Protein AF-V9L5G9-F1 (afdb_monomer_lite)

Radius of gyration: 40.71 Å; chains: 1; bounding box: 90×74×122 Å

Sequence (230 aa):
MVGKVKRARRKLHSAAVKLTEAPAAQGTGDSLSGSSPWSPVPPLRAAEGERPSLEGTRQLSTSIFAGTIIDPKLLVKNLDIDDCKSVVSIKKGEKVQLSKKEKMKQRHERWLQKIDAIKLTEQKKKAQKKRKATPVVGDMQPLADALPELSDLISASKVAETKKSKSKSKKKPEPTVFSKMHPAQKRKLIDEEVSRFRATIVDPTFKANPLAAVSEHLLKRMRQEAEELI

pLDDT: mean 74.26, std 20.71, range [28.72, 98.31]

Secondary structure (DSSP, 8-state):
-------------PPPPP------------------PPPPPPPPPP---------------TTTTTT----GGGGG----TTTT--HHHHHS-------HHHHHHHHHHHHHHHHHHHHHHHHHHHHHHHHHH--SS---HHHHHTSPPHHHHHHHHHHHHHHTTSS----PPP-SSGGGS-HHHHHHHHHHHHHHHHHHHH-HHHHH-HHHHHHHHHHHHHHHHHHHT-

Foldseek 3Di:
DDDDDDDDDDDPDDDDDDDDDDDDDDDDDDDDDDDDDDDDDDDDDDDDDDDDDPDPPPPDPPCPCVPDPDDPVVVPPDDPPVVPADPVNVVVPPPPPDDPVVVVVVVVVVVVVVVVVVVVVVVVVVVVVVQCPDPPDHDCVVVVVPDDDPVVVVVVVVVVVVVVPPDDDPPDPQPPDLVPDDPVVNVVVVVVVVVVVVVLVVDVVCVVPVVVVVVVVVVVVVVVVVVVVD

Structure (mmCIF, N/CA/C/O backbone):
data_AF-V9L5G9-F1
#
_entry.id   AF-V9L5G9-F1
#
loop_
_atom_site.group_PDB
_atom_site.id
_atom_site.type_symbol
_atom_site.label_atom_id
_atom_site.label_alt_id
_atom_site.label_comp_id
_atom_site.label_asym_id
_atom_site.label_entity_id
_atom_site.label_seq_id
_atom_site.pdbx_PDB_ins_code
_atom_site.Cartn_x
_atom_site.Cartn_y
_atom_site.Cartn_z
_atom_site.occupancy
_atom_site.B_iso_or_equiv
_atom_site.auth_seq_id
_atom_site.auth_comp_id
_atom_site.auth_asym_id
_atom_site.auth_atom_id
_atom_site.pdbx_PDB_model_num
ATOM 1 N N . MET A 1 1 ? -7.180 12.813 73.486 1.00 49.50 1 MET A N 1
ATOM 2 C CA . MET A 1 1 ? -7.366 11.404 73.069 1.00 49.50 1 MET A CA 1
ATOM 3 C C . MET A 1 1 ? -8.384 11.390 71.929 1.00 49.50 1 MET A C 1
ATOM 5 O O . MET A 1 1 ? -9.569 11.530 72.186 1.00 49.50 1 MET A O 1
ATOM 9 N N . VAL A 1 2 ? -7.944 11.390 70.664 1.00 52.81 2 VAL A N 1
ATOM 10 C CA . VAL A 1 2 ? -8.845 11.605 69.510 1.00 52.81 2 VAL A CA 1
ATOM 11 C C . VAL A 1 2 ? -9.225 10.249 68.913 1.00 52.81 2 VAL A C 1
ATOM 13 O O . VAL A 1 2 ? -8.439 9.622 68.205 1.00 52.81 2 VAL A O 1
ATOM 16 N N . GLY A 1 3 ? -10.408 9.752 69.276 1.00 64.50 3 GLY A N 1
ATOM 17 C CA . GLY A 1 3 ? -10.922 8.461 68.818 1.00 64.50 3 GLY A CA 1
ATOM 18 C C . GLY A 1 3 ? -11.259 8.473 67.325 1.00 64.50 3 GLY A C 1
ATOM 19 O O . GLY A 1 3 ? -11.908 9.388 66.825 1.00 64.50 3 GLY A O 1
ATOM 20 N N . LYS A 1 4 ? -10.825 7.442 66.592 1.00 71.56 4 LYS A N 1
ATOM 21 C CA . LYS A 1 4 ? -11.149 7.273 65.168 1.00 71.56 4 LYS A CA 1
ATOM 22 C C . LYS A 1 4 ? -12.614 6.858 65.011 1.00 71.56 4 LYS A C 1
ATOM 24 O O . LYS A 1 4 ? -13.001 5.771 65.438 1.00 71.56 4 LYS A O 1
ATOM 29 N N . VAL A 1 5 ? -13.409 7.697 64.350 1.00 71.06 5 VAL A N 1
ATOM 30 C CA . VAL A 1 5 ? -14.808 7.405 64.009 1.00 71.06 5 VAL A CA 1
ATOM 31 C C . VAL A 1 5 ? -14.858 6.263 62.988 1.00 71.06 5 VAL A C 1
ATOM 33 O O . VAL A 1 5 ? -14.380 6.392 61.860 1.00 71.06 5 VAL A O 1
ATOM 36 N N . LYS A 1 6 ? -15.438 5.121 63.375 1.00 72.00 6 LYS A N 1
ATOM 37 C CA . LYS A 1 6 ? -15.682 3.988 62.471 1.00 72.00 6 LYS A CA 1
ATOM 38 C C . LYS A 1 6 ? -16.949 4.260 61.659 1.00 72.00 6 LYS A C 1
ATOM 40 O O . LYS A 1 6 ? -18.044 4.312 62.208 1.00 72.00 6 LYS A O 1
ATOM 45 N N . ARG A 1 7 ? -16.811 4.419 60.341 1.00 71.75 7 ARG A N 1
ATOM 46 C CA . ARG A 1 7 ? -17.954 4.582 59.431 1.00 71.75 7 ARG A CA 1
ATOM 47 C C . ARG A 1 7 ? -18.607 3.214 59.185 1.00 71.75 7 ARG A C 1
ATOM 49 O O . ARG A 1 7 ? -17.935 2.281 58.743 1.00 71.75 7 ARG A O 1
ATOM 56 N N . ALA A 1 8 ? -19.899 3.092 59.484 1.00 72.69 8 ALA A N 1
ATOM 57 C CA . ALA A 1 8 ? -20.653 1.855 59.298 1.00 72.69 8 ALA A CA 1
ATOM 58 C C . ALA A 1 8 ? -20.733 1.479 57.808 1.00 72.69 8 ALA A C 1
ATOM 60 O O . ALA A 1 8 ? -21.114 2.290 56.961 1.00 72.69 8 ALA A O 1
ATOM 61 N N . ARG A 1 9 ? -20.362 0.239 57.478 1.00 73.62 9 ARG A N 1
ATOM 62 C CA . ARG A 1 9 ? -20.482 -0.304 56.120 1.00 73.62 9 ARG A CA 1
ATOM 63 C C . ARG A 1 9 ? -21.929 -0.734 55.883 1.00 73.62 9 ARG A C 1
ATOM 65 O O . ARG A 1 9 ? -22.400 -1.666 56.528 1.00 73.62 9 ARG A O 1
ATOM 72 N N . ARG A 1 10 ? -22.627 -0.075 54.952 1.00 73.69 10 ARG A N 1
ATOM 73 C CA . ARG A 1 10 ? -23.952 -0.518 54.486 1.00 73.69 10 ARG A CA 1
ATOM 74 C C . ARG A 1 10 ? -23.781 -1.764 53.617 1.00 73.69 10 ARG A C 1
ATOM 76 O O . ARG A 1 10 ? -22.960 -1.776 52.702 1.00 73.69 10 ARG A O 1
ATOM 83 N N . LYS A 1 11 ? -24.535 -2.817 53.927 1.00 75.38 11 LYS A N 1
ATOM 84 C CA . LYS A 1 11 ? -24.527 -4.091 53.201 1.00 75.38 11 LYS A CA 1
ATOM 85 C C . LYS A 1 11 ? -25.512 -3.973 52.031 1.00 75.38 11 LYS A C 1
ATOM 87 O O . LYS A 1 11 ? -26.710 -3.862 52.255 1.00 75.38 11 LYS A O 1
ATOM 92 N N . LEU A 1 12 ? -24.996 -3.916 50.801 1.00 72.25 12 LEU A N 1
ATOM 93 C CA . LEU A 1 12 ? -25.770 -3.788 49.556 1.00 72.25 12 LEU A CA 1
ATOM 94 C C . LEU A 1 12 ? -26.054 -5.169 48.948 1.00 72.25 12 LEU A C 1
ATOM 96 O O . LEU A 1 12 ? -25.601 -5.477 47.851 1.00 72.25 12 LEU A O 1
ATOM 100 N N . HIS A 1 13 ? -26.776 -6.021 49.669 1.00 73.69 13 HIS A N 1
ATOM 101 C CA . HIS A 1 13 ? -27.363 -7.214 49.064 1.00 73.69 13 HIS A CA 1
ATOM 102 C C . HIS A 1 13 ? -28.843 -7.244 49.418 1.00 73.69 13 HIS A C 1
ATOM 104 O O . HIS A 1 13 ? -29.199 -7.277 50.595 1.00 73.69 13 HIS A O 1
ATOM 110 N N . SER A 1 14 ? -29.693 -7.193 48.399 1.00 71.81 14 SER A N 1
ATOM 111 C CA . SER A 1 14 ? -31.112 -7.508 48.522 1.00 71.81 14 SER A CA 1
ATOM 112 C C . SER A 1 14 ? -31.266 -9.012 48.742 1.00 71.81 14 SER A C 1
ATOM 114 O O . SER A 1 14 ? -30.610 -9.811 48.071 1.00 71.81 14 SER A O 1
ATOM 116 N N . ALA A 1 15 ? -32.105 -9.397 49.703 1.00 71.12 15 ALA A N 1
ATOM 117 C CA . ALA A 1 15 ? -32.418 -10.796 49.964 1.00 71.12 15 ALA A CA 1
ATOM 118 C C . ALA A 1 15 ? -33.134 -11.424 48.756 1.00 71.12 15 ALA A C 1
ATOM 120 O O . ALA A 1 15 ? -33.946 -10.769 48.103 1.00 71.12 15 ALA A O 1
ATOM 121 N N . ALA A 1 16 ? -32.824 -12.688 48.464 1.00 68.94 16 ALA A N 1
ATOM 122 C CA . ALA A 1 16 ? -33.512 -13.450 47.430 1.00 68.94 16 ALA A CA 1
ATOM 123 C C . ALA A 1 16 ? -34.988 -13.657 47.811 1.00 68.94 16 ALA A C 1
ATOM 125 O O . ALA A 1 16 ? -35.296 -13.988 48.959 1.00 68.94 16 ALA A O 1
ATOM 126 N N . VAL A 1 17 ? -35.881 -13.457 46.840 1.00 69.00 17 VAL A N 1
ATOM 127 C CA . VAL A 1 17 ? -37.323 -13.693 46.977 1.00 69.00 17 VAL A CA 1
ATOM 128 C C . VAL A 1 17 ? -37.547 -15.184 47.223 1.00 69.00 17 VAL A C 1
ATOM 130 O O . VAL A 1 17 ? -37.175 -16.018 46.400 1.00 69.00 17 VAL A O 1
ATOM 133 N N . LYS A 1 18 ? -38.127 -15.519 48.377 1.00 66.62 18 LYS A N 1
ATOM 134 C CA . LYS A 1 18 ? -38.599 -16.870 48.685 1.00 66.62 18 LYS A CA 1
ATOM 135 C C . LYS A 1 18 ? -40.021 -16.993 48.146 1.00 66.62 18 LYS A C 1
ATOM 137 O O . LYS A 1 18 ? -40.878 -16.202 48.529 1.00 66.62 18 LYS A O 1
ATOM 142 N N . LEU A 1 19 ? -40.251 -17.954 47.256 1.00 53.72 19 LEU A N 1
ATOM 143 C CA . LEU A 1 19 ? -41.593 -18.333 46.829 1.00 53.72 19 LEU A CA 1
ATOM 144 C C . LEU A 1 19 ? -42.208 -19.187 47.937 1.00 53.72 19 LEU A C 1
ATOM 146 O O . LEU A 1 19 ? -41.741 -20.291 48.209 1.00 53.72 19 LEU A O 1
ATOM 150 N N . THR A 1 20 ? -43.209 -18.632 48.608 1.00 44.81 20 THR A N 1
ATOM 151 C CA . THR A 1 20 ? -44.080 -19.362 49.526 1.00 44.81 20 THR A CA 1
ATOM 152 C C . THR A 1 20 ? -45.306 -19.786 48.724 1.00 44.81 20 THR A C 1
ATOM 154 O O . THR A 1 20 ? -46.004 -18.932 48.182 1.00 44.81 20 THR A O 1
ATOM 157 N N . GLU A 1 21 ? -45.548 -21.088 48.608 1.00 47.06 21 GLU A N 1
ATOM 158 C CA . GLU A 1 21 ? -46.771 -21.633 48.015 1.00 47.06 21 GLU A CA 1
ATOM 159 C C . GLU A 1 21 ? -47.955 -21.474 48.982 1.00 47.06 21 GLU A C 1
ATOM 161 O O . GLU A 1 21 ? -47.857 -21.899 50.132 1.00 47.06 21 GLU A O 1
ATOM 166 N N . ALA A 1 22 ? -49.065 -20.891 48.510 1.00 41.22 22 ALA A N 1
ATOM 167 C CA . ALA A 1 22 ? -50.444 -21.148 48.958 1.00 41.22 22 ALA A CA 1
ATOM 168 C C . ALA A 1 22 ? -51.458 -20.498 47.970 1.00 41.22 22 ALA A C 1
ATOM 170 O O . ALA A 1 22 ? -51.069 -19.600 47.223 1.00 41.22 22 ALA A O 1
ATOM 171 N N . PRO A 1 23 ? -52.726 -20.958 47.898 1.00 47.94 23 PRO A N 1
ATOM 172 C CA . PRO A 1 23 ? -53.465 -21.079 46.634 1.00 47.94 23 PRO A CA 1
ATOM 173 C C . PRO A 1 23 ? -54.441 -19.935 46.271 1.00 47.94 23 PRO A C 1
ATOM 175 O O . PRO A 1 23 ? -54.882 -19.169 47.117 1.00 47.94 23 PRO A O 1
ATOM 178 N N . ALA A 1 24 ? -54.837 -19.973 44.988 1.00 37.69 24 ALA A N 1
ATOM 179 C CA . ALA A 1 24 ? -56.097 -19.538 44.359 1.00 37.69 24 ALA A CA 1
ATOM 180 C C . ALA A 1 24 ? -56.472 -18.033 44.239 1.00 37.69 24 ALA A C 1
ATOM 182 O O . ALA A 1 24 ? -57.003 -17.416 45.149 1.00 37.69 24 ALA A O 1
ATOM 183 N N . ALA A 1 25 ? -56.332 -17.555 42.991 1.00 34.94 25 ALA A N 1
ATOM 184 C CA . ALA A 1 25 ? -57.302 -16.812 42.163 1.00 34.94 25 ALA A CA 1
ATOM 185 C C . ALA A 1 25 ? -57.884 -15.447 42.614 1.00 34.94 25 ALA A C 1
ATOM 187 O O . ALA A 1 25 ? -58.799 -15.383 43.425 1.00 34.94 25 ALA A O 1
ATOM 188 N N . GLN A 1 26 ? -57.477 -14.375 41.914 1.00 34.12 26 GLN A N 1
ATOM 189 C CA . GLN A 1 26 ? -58.241 -13.583 40.913 1.00 34.12 26 GLN A CA 1
ATOM 190 C C . GLN A 1 26 ? -57.756 -12.116 40.877 1.00 34.12 26 GLN A C 1
ATOM 192 O O . GLN A 1 26 ? -57.545 -11.513 41.923 1.00 34.12 26 GLN A O 1
ATOM 197 N N . GLY A 1 27 ? -57.646 -11.522 39.677 1.00 30.80 27 GLY A N 1
ATOM 198 C CA . GLY A 1 27 ? -57.610 -10.057 39.507 1.00 30.80 27 GLY A CA 1
ATOM 199 C C . GLY A 1 27 ? -56.569 -9.507 38.525 1.00 30.80 27 GLY A C 1
ATOM 200 O O . GLY A 1 27 ? -55.395 -9.403 38.842 1.00 30.80 27 GLY A O 1
ATOM 201 N N . THR A 1 28 ? -57.062 -9.134 37.346 1.00 33.50 28 THR A N 1
ATOM 202 C CA . THR A 1 28 ? -56.479 -8.478 36.154 1.00 33.50 28 THR A CA 1
ATOM 203 C C . THR A 1 28 ? -55.419 -7.375 36.334 1.00 33.50 28 THR A C 1
ATOM 205 O O . THR A 1 28 ? -55.579 -6.516 37.198 1.00 33.50 28 THR A O 1
ATOM 208 N N . GLY A 1 29 ? -54.478 -7.265 35.376 1.00 28.72 29 GLY A N 1
ATOM 209 C CA . GLY A 1 29 ? -53.862 -5.971 35.025 1.00 28.72 29 GLY A CA 1
ATOM 210 C C . GLY A 1 29 ? -52.444 -5.975 34.433 1.00 28.72 29 GLY A C 1
ATOM 211 O O . GLY A 1 29 ? -51.496 -5.721 35.157 1.00 28.72 29 GLY A O 1
ATOM 212 N N . ASP A 1 30 ? -52.366 -6.178 33.116 1.00 29.77 30 ASP A N 1
ATOM 213 C CA . ASP A 1 30 ? -51.486 -5.528 32.123 1.00 29.77 30 ASP A CA 1
ATOM 214 C C . ASP A 1 30 ? -49.933 -5.580 32.178 1.00 29.77 30 ASP A C 1
ATOM 216 O O . ASP A 1 30 ? -49.263 -5.435 33.197 1.00 29.77 30 ASP A O 1
ATOM 220 N N . SER A 1 31 ? -49.393 -5.616 30.957 1.00 33.84 31 SER A N 1
ATOM 221 C CA . SER A 1 31 ? -48.027 -5.333 30.506 1.00 33.84 31 SER A CA 1
ATOM 222 C C . SER A 1 31 ? -47.035 -6.486 30.287 1.00 33.84 31 SER A C 1
ATOM 224 O O . SER A 1 31 ? -46.692 -7.301 31.144 1.00 33.84 31 SER A O 1
ATOM 226 N N . LEU A 1 32 ? -46.551 -6.474 29.045 1.00 41.47 32 LEU A N 1
ATOM 227 C CA . LEU A 1 32 ? -45.621 -7.365 28.372 1.00 41.47 32 LEU A CA 1
ATOM 228 C C . LEU A 1 32 ? -44.278 -7.445 29.109 1.00 41.47 32 LEU A C 1
ATOM 230 O O . LEU A 1 32 ? -43.515 -6.482 29.159 1.00 41.47 32 LEU A O 1
ATOM 234 N N . SER A 1 33 ? -43.945 -8.640 29.586 1.00 37.06 33 SER A N 1
ATOM 235 C CA . SER A 1 33 ? -42.587 -9.017 29.961 1.00 37.06 33 SER A CA 1
ATOM 236 C C . SER A 1 33 ? -42.281 -10.377 29.361 1.00 37.06 33 SER A C 1
ATOM 238 O O . SER A 1 33 ? -42.939 -11.378 29.648 1.00 37.06 33 SER A O 1
ATOM 240 N N . GLY A 1 34 ? -41.277 -10.387 28.489 1.00 41.31 34 GLY A N 1
ATOM 241 C CA . GLY A 1 34 ? -40.685 -11.602 27.975 1.00 41.31 34 GLY A CA 1
ATOM 242 C C . GLY A 1 34 ? -40.153 -12.469 29.110 1.00 41.31 34 GLY A C 1
ATOM 243 O O . GLY A 1 34 ? -39.388 -12.025 29.961 1.00 41.31 34 GLY A O 1
ATOM 244 N N . SER A 1 35 ? -40.504 -13.745 29.066 1.00 37.62 35 SER A N 1
ATOM 245 C CA . SER A 1 35 ? -39.665 -14.790 29.627 1.00 37.62 35 SER A CA 1
ATOM 246 C C . SER A 1 35 ? -39.910 -16.072 28.841 1.00 37.62 35 SER A C 1
ATOM 248 O O . SER A 1 35 ? -41.021 -16.585 28.782 1.00 37.62 35 SER A O 1
ATOM 250 N N . SER A 1 36 ? -38.865 -16.580 28.197 1.00 42.22 36 SER A N 1
ATOM 251 C CA . SER A 1 36 ? -38.771 -18.005 27.907 1.00 42.22 36 SER A CA 1
ATOM 252 C C . SER A 1 36 ? -37.492 -18.477 28.593 1.00 42.22 36 SER A C 1
ATOM 254 O O . SER A 1 36 ? -36.397 -18.116 28.152 1.00 42.22 36 SER A O 1
ATOM 256 N N . PRO A 1 37 ? -37.603 -19.148 29.751 1.00 43.38 37 PRO A N 1
ATOM 257 C CA . PRO A 1 37 ? -36.457 -19.658 30.476 1.00 43.38 37 PRO A CA 1
ATOM 258 C C . PRO A 1 37 ? -36.001 -20.968 29.845 1.00 43.38 37 PRO A C 1
ATOM 260 O O . PRO A 1 37 ? -36.786 -21.890 29.631 1.00 43.38 37 PRO A O 1
ATOM 263 N N . TRP A 1 38 ? -34.698 -21.041 29.601 1.00 35.9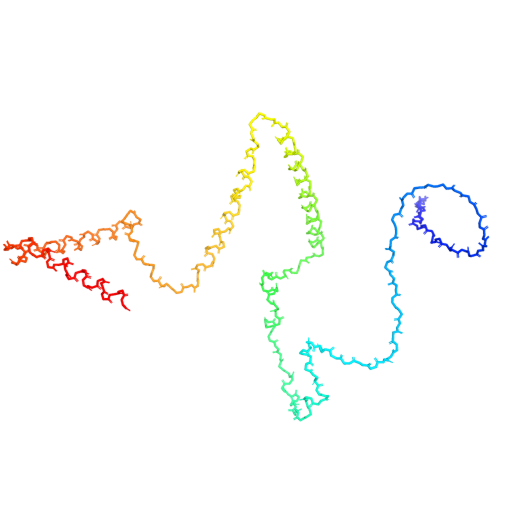1 38 TRP A N 1
ATOM 264 C CA . TRP A 1 38 ? -33.968 -22.264 29.308 1.00 35.91 38 TRP A CA 1
ATOM 265 C C . TRP A 1 38 ? -34.353 -23.360 30.316 1.00 35.91 38 TRP A C 1
ATOM 267 O O . TRP A 1 38 ? -34.147 -23.210 31.522 1.00 35.91 38 TRP A O 1
ATOM 277 N N . SER A 1 39 ? -34.939 -24.446 29.820 1.00 43.84 39 SER A N 1
ATOM 278 C CA . SER A 1 39 ? -35.280 -25.625 30.613 1.00 43.84 39 SER A CA 1
ATOM 279 C C . SER A 1 39 ? -34.016 -26.369 31.075 1.00 43.84 39 SER A C 1
ATOM 281 O O . SER A 1 39 ? -33.100 -26.552 30.270 1.00 43.84 39 SER A O 1
ATOM 283 N N . PRO A 1 40 ? -33.958 -26.872 32.321 1.00 43.06 40 PRO A N 1
ATOM 284 C CA . PRO A 1 40 ? -32.977 -27.872 32.729 1.00 43.06 40 PRO A CA 1
ATOM 285 C C . PRO A 1 40 ? -33.439 -29.262 32.269 1.00 43.06 40 PRO A C 1
ATOM 287 O O . PRO A 1 40 ? -34.549 -29.694 32.577 1.00 43.06 40 PRO A O 1
ATOM 290 N N . VAL A 1 41 ? -32.587 -29.957 31.520 1.00 47.09 41 VAL A N 1
ATOM 291 C CA . VAL A 1 41 ? -32.846 -31.299 30.976 1.00 47.09 41 VAL A CA 1
ATOM 292 C C . VAL A 1 41 ? -32.628 -32.370 32.069 1.00 47.09 41 VAL A C 1
ATOM 294 O O . VAL A 1 41 ? -31.618 -32.297 32.774 1.00 47.09 41 VAL A O 1
ATOM 297 N N . PRO A 1 42 ? -33.530 -33.361 32.233 1.00 53.41 42 PRO A N 1
ATOM 298 C CA . PRO A 1 42 ? -33.375 -34.480 33.172 1.00 53.41 42 PRO A CA 1
ATOM 299 C C . PRO A 1 42 ? -32.408 -35.571 32.654 1.00 53.41 42 PRO A C 1
ATOM 301 O O . PRO A 1 42 ? -32.210 -35.686 31.443 1.00 53.41 42 PRO A O 1
ATOM 304 N N . PRO A 1 43 ? -31.809 -36.404 33.535 1.00 44.00 43 PRO A N 1
ATOM 305 C CA . PRO A 1 43 ? -30.857 -37.435 33.129 1.00 44.00 43 PRO A CA 1
ATOM 306 C C . PRO A 1 43 ? -31.586 -38.632 32.504 1.00 44.00 43 PRO A C 1
ATOM 308 O O . PRO A 1 43 ? -32.411 -39.284 33.148 1.00 44.00 43 PRO A O 1
ATOM 311 N N . LEU A 1 44 ? -31.274 -38.919 31.239 1.00 37.38 44 LEU A N 1
ATOM 312 C CA . LEU A 1 44 ? -31.882 -40.001 30.472 1.00 37.38 44 LEU A CA 1
ATOM 313 C C . LEU A 1 44 ? -31.165 -41.332 30.741 1.00 37.38 44 LEU A C 1
ATOM 315 O O . LEU A 1 44 ? -29.955 -41.467 30.559 1.00 37.38 44 LEU A O 1
ATOM 319 N N . ARG A 1 45 ? -31.954 -42.311 31.185 1.00 38.72 45 ARG A N 1
ATOM 320 C CA . ARG A 1 45 ? -31.608 -43.726 31.333 1.00 38.72 45 ARG A CA 1
ATOM 321 C C . ARG A 1 45 ? -31.643 -44.395 29.949 1.00 38.72 45 ARG A C 1
ATOM 323 O O . ARG A 1 45 ? -32.489 -44.056 29.130 1.00 38.72 45 ARG A O 1
ATOM 330 N N . ALA A 1 46 ? -30.713 -45.318 29.720 1.00 38.81 46 ALA A N 1
ATOM 331 C CA . ALA A 1 46 ? -30.427 -45.984 28.449 1.00 38.81 46 ALA A CA 1
ATOM 332 C C . ALA A 1 46 ? -31.638 -46.646 27.760 1.00 38.81 46 ALA A C 1
ATOM 334 O O . ALA A 1 46 ? -32.404 -47.360 28.405 1.00 38.81 46 ALA A O 1
ATOM 335 N N . ALA A 1 47 ? -31.724 -46.481 26.438 1.00 35.78 47 ALA A N 1
ATOM 336 C CA . ALA A 1 47 ? -32.376 -47.410 25.522 1.00 35.78 47 ALA A CA 1
ATOM 337 C C . ALA A 1 47 ? -31.704 -47.318 24.139 1.00 35.78 47 ALA A C 1
ATOM 339 O O . ALA A 1 47 ? -31.432 -46.229 23.636 1.00 35.78 47 ALA A O 1
ATOM 340 N N . GLU A 1 48 ? -31.396 -48.496 23.609 1.00 40.75 48 GLU A N 1
ATOM 341 C CA . GLU A 1 48 ? -30.687 -48.844 22.376 1.00 40.75 48 GLU A CA 1
ATOM 342 C C . GLU A 1 48 ? -31.285 -48.206 21.106 1.00 40.75 48 GLU A C 1
ATOM 344 O O . GLU A 1 48 ? -32.503 -48.066 20.991 1.00 40.75 48 GLU A O 1
ATOM 349 N N . GLY A 1 49 ? -30.446 -47.900 20.110 1.00 34.88 49 GLY A N 1
ATOM 350 C CA . GLY A 1 49 ? -30.912 -47.538 18.765 1.00 34.88 49 GLY A CA 1
ATOM 351 C C . GLY A 1 49 ? -29.876 -46.786 17.930 1.00 34.88 49 GLY A C 1
ATOM 352 O O . GLY A 1 49 ? -29.414 -45.718 18.306 1.00 34.88 49 GLY A O 1
ATOM 353 N N . GLU A 1 50 ? -29.503 -47.374 16.801 1.00 42.69 50 GLU A N 1
ATOM 354 C CA . GLU A 1 50 ? -28.301 -47.124 16.004 1.00 42.69 50 GLU A CA 1
ATOM 355 C C . GLU A 1 50 ? -28.224 -45.804 15.193 1.00 42.69 50 GLU A C 1
ATOM 357 O O . GLU A 1 50 ? -29.236 -45.252 14.762 1.00 42.69 50 GLU A O 1
ATOM 362 N N . ARG A 1 51 ? -26.966 -45.491 14.800 1.00 36.72 51 ARG A N 1
ATOM 363 C CA . ARG A 1 51 ? -26.461 -44.712 13.630 1.00 36.72 51 ARG A CA 1
ATOM 364 C C . ARG A 1 51 ? -26.026 -43.250 13.875 1.00 36.72 51 ARG A C 1
ATOM 366 O O . ARG A 1 51 ? -26.577 -42.556 14.715 1.00 36.72 51 ARG A O 1
ATOM 373 N N . PRO A 1 52 ? -25.106 -42.714 13.047 1.00 43.22 52 PRO A N 1
ATOM 374 C CA . PRO A 1 52 ? -23.685 -43.045 12.967 1.00 43.22 52 PRO A CA 1
ATOM 375 C C . PRO A 1 52 ? -22.851 -41.784 13.287 1.00 43.22 52 PRO A C 1
ATOM 377 O O . PRO A 1 52 ? -22.929 -40.782 12.576 1.00 43.22 52 PRO A O 1
ATOM 380 N N . SER A 1 53 ? -22.052 -41.818 14.358 1.00 36.19 53 SER A N 1
ATOM 381 C CA . SER A 1 53 ? -21.230 -40.668 14.762 1.00 36.19 53 SER A CA 1
ATOM 382 C C . SER A 1 53 ? -19.933 -40.601 13.951 1.00 36.19 53 SER A C 1
ATOM 384 O O . SER A 1 53 ? -19.136 -41.541 13.936 1.00 36.19 53 SER A O 1
ATOM 386 N N . LEU A 1 54 ? -19.719 -39.461 13.290 1.00 52.31 54 LEU A N 1
ATOM 387 C CA . LEU A 1 54 ? -18.417 -38.992 12.819 1.00 52.31 54 LEU A CA 1
ATOM 388 C C . LEU A 1 54 ? -17.542 -38.679 14.038 1.00 52.31 54 LEU A C 1
ATOM 390 O O . LEU A 1 54 ? -17.377 -37.528 14.430 1.00 52.31 54 LEU A O 1
ATOM 394 N N . GLU A 1 55 ? -16.966 -39.714 14.634 1.00 42.72 55 GLU A N 1
ATOM 395 C CA . GLU A 1 55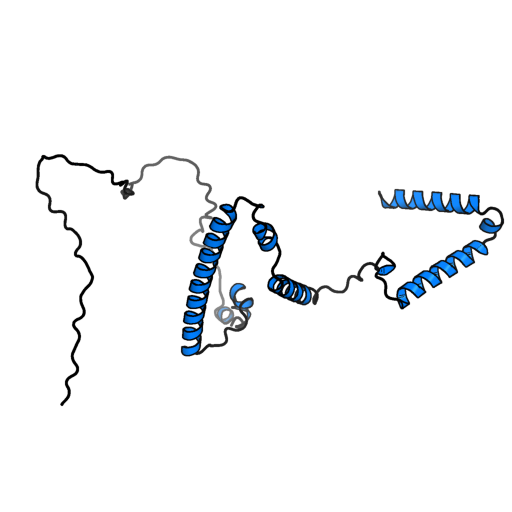 ? -16.050 -39.582 15.757 1.00 42.72 55 GLU A CA 1
ATOM 396 C C . GLU A 1 55 ? -14.783 -40.383 15.475 1.00 42.72 55 GLU A C 1
ATOM 398 O O . GLU A 1 55 ? -14.663 -41.573 15.743 1.00 42.72 55 GLU A O 1
ATOM 403 N N . GLY A 1 56 ? -13.783 -39.687 14.933 1.00 48.75 56 GLY A N 1
ATOM 404 C CA . GLY A 1 56 ? -12.392 -40.135 14.916 1.00 48.75 56 GLY A CA 1
ATOM 405 C C . GLY A 1 56 ? -11.751 -40.108 16.308 1.00 48.75 56 GLY A C 1
ATOM 406 O O . GLY A 1 56 ? -10.585 -39.734 16.439 1.00 48.75 56 GLY A O 1
ATOM 407 N N . THR A 1 57 ? -12.485 -40.472 17.359 1.00 51.09 57 THR A N 1
ATOM 408 C CA . THR A 1 57 ? -11.933 -40.767 18.679 1.00 51.09 57 THR A CA 1
ATOM 409 C C . THR A 1 57 ? -11.411 -42.192 18.627 1.00 51.09 57 THR A C 1
ATOM 411 O O . THR A 1 57 ? -12.109 -43.168 18.883 1.00 51.09 57 THR A O 1
ATOM 414 N N . ARG A 1 58 ? -10.136 -42.313 18.239 1.00 59.16 58 ARG A N 1
ATOM 415 C CA . ARG A 1 58 ? -9.372 -43.554 18.375 1.00 59.16 58 ARG A CA 1
ATOM 416 C C . ARG A 1 58 ? -9.579 -44.063 19.800 1.00 59.16 58 ARG A C 1
ATOM 418 O O . ARG A 1 58 ? -9.108 -43.430 20.742 1.00 59.16 58 ARG A O 1
ATOM 425 N N . GLN A 1 59 ? -10.299 -45.171 19.952 1.00 63.66 59 GLN A N 1
ATOM 426 C CA . GLN A 1 59 ? -10.369 -45.912 21.202 1.00 63.66 59 GLN A CA 1
ATOM 427 C C . GLN A 1 59 ? -8.943 -46.353 21.522 1.00 63.66 59 GLN A C 1
ATOM 429 O O . GLN A 1 59 ? -8.404 -47.288 20.934 1.00 63.66 59 GLN A O 1
ATOM 434 N N . LEU A 1 60 ? -8.283 -45.592 22.388 1.00 67.31 60 LEU A N 1
ATOM 435 C CA . LEU A 1 60 ? -6.957 -45.919 22.869 1.00 67.31 60 LEU A CA 1
ATOM 436 C C . LEU A 1 60 ? -7.123 -47.130 23.784 1.00 67.31 60 LEU A C 1
ATOM 438 O O . LEU A 1 60 ? -7.630 -47.009 24.897 1.00 67.31 60 LEU A O 1
ATOM 442 N N . SER A 1 61 ? -6.742 -48.307 23.288 1.00 74.19 61 SER A N 1
ATOM 443 C CA . SER A 1 61 ? -6.664 -49.521 24.097 1.00 74.19 61 SER A CA 1
ATOM 444 C C . SER A 1 61 ? -5.835 -49.232 25.349 1.00 74.19 61 SER A C 1
ATOM 446 O O . SER A 1 61 ? -4.794 -48.582 25.253 1.00 74.19 61 SER A O 1
ATOM 448 N N . THR A 1 62 ? -6.250 -49.736 26.508 1.00 73.44 62 THR A N 1
ATOM 449 C CA . THR A 1 62 ? -5.662 -49.495 27.844 1.00 73.44 62 THR A CA 1
ATOM 450 C C . THR A 1 62 ? -4.213 -49.979 28.027 1.00 73.44 62 THR A C 1
ATOM 452 O O . THR A 1 62 ? -3.710 -50.039 29.143 1.00 73.44 62 THR A O 1
ATOM 455 N N . SER A 1 63 ? -3.505 -50.293 26.942 1.00 74.56 63 SER A N 1
ATOM 456 C CA . SER A 1 63 ? -2.213 -50.971 26.941 1.00 74.56 63 SER A CA 1
ATOM 457 C C . SER A 1 63 ? -1.265 -50.470 25.836 1.00 74.56 63 SER A C 1
ATOM 459 O O . SER A 1 63 ? -0.551 -51.255 25.221 1.00 74.56 63 SER A O 1
ATOM 461 N N . ILE A 1 64 ? -1.225 -49.163 25.560 1.00 83.50 64 ILE A N 1
ATOM 462 C CA . ILE A 1 64 ? -0.314 -48.596 24.537 1.00 83.50 64 ILE A CA 1
ATOM 463 C C . ILE A 1 64 ? 1.168 -48.718 24.944 1.00 83.50 64 ILE A C 1
ATOM 465 O O . ILE A 1 64 ? 2.041 -48.801 24.086 1.00 83.50 64 ILE A O 1
ATOM 469 N N . PHE A 1 65 ? 1.453 -48.765 26.248 1.00 79.19 65 PHE A N 1
ATOM 470 C CA . PHE A 1 65 ? 2.815 -48.771 26.797 1.00 79.19 65 PHE A CA 1
ATOM 471 C C . PHE A 1 65 ? 3.217 -50.102 27.449 1.00 79.19 65 PHE A C 1
ATOM 473 O O . PHE A 1 65 ? 4.274 -50.187 28.075 1.00 79.19 65 PHE A O 1
ATOM 480 N N . ALA A 1 66 ? 2.400 -51.155 27.333 1.00 78.50 66 ALA A N 1
ATOM 481 C CA . ALA A 1 66 ? 2.764 -52.462 27.876 1.00 78.50 66 ALA A CA 1
ATOM 482 C C . ALA A 1 66 ? 3.911 -53.054 27.044 1.00 78.50 66 ALA A C 1
ATOM 484 O O . ALA A 1 66 ? 3.698 -53.596 25.966 1.00 78.50 66 ALA A O 1
ATOM 485 N N . GLY A 1 67 ? 5.141 -52.874 27.522 1.00 77.81 67 GLY A N 1
ATOM 486 C CA . GLY A 1 67 ? 6.364 -53.310 26.844 1.00 77.81 67 GLY A CA 1
ATOM 487 C C . GLY A 1 67 ? 7.426 -52.222 26.695 1.00 77.81 67 GLY A C 1
ATOM 488 O O . GLY A 1 67 ? 8.556 -52.529 26.325 1.00 77.81 67 GLY A O 1
ATOM 489 N N . THR A 1 68 ? 7.122 -50.959 27.014 1.00 83.50 68 THR A N 1
ATOM 490 C CA . THR A 1 68 ? 8.152 -49.914 27.008 1.00 83.50 68 THR A CA 1
ATOM 491 C C . THR A 1 68 ? 9.021 -50.020 28.257 1.00 83.50 68 THR A C 1
ATOM 493 O O . THR A 1 68 ? 8.615 -49.614 29.345 1.00 83.50 68 THR A O 1
ATOM 496 N N . ILE A 1 69 ? 10.230 -50.552 28.089 1.00 85.62 69 ILE A N 1
ATOM 497 C CA . ILE A 1 69 ? 11.286 -50.538 29.104 1.00 85.62 69 ILE A CA 1
ATOM 498 C C . ILE A 1 69 ? 11.980 -49.179 28.997 1.00 85.62 69 ILE A C 1
ATOM 500 O O . ILE A 1 69 ? 12.733 -48.928 28.059 1.00 85.62 69 ILE A O 1
ATOM 504 N N . ILE A 1 70 ? 11.658 -48.265 29.913 1.00 82.88 70 ILE A N 1
ATOM 505 C CA . ILE A 1 70 ? 12.258 -46.930 29.951 1.00 82.88 70 ILE A CA 1
ATOM 506 C C . ILE A 1 70 ? 13.371 -46.943 30.991 1.00 82.88 70 ILE A C 1
ATOM 508 O O . ILE A 1 70 ? 13.107 -47.049 32.189 1.00 82.88 70 ILE A O 1
ATOM 512 N N . ASP A 1 71 ? 14.615 -46.802 30.538 1.00 85.81 71 ASP A N 1
ATOM 513 C CA . ASP A 1 71 ? 15.751 -46.690 31.445 1.00 85.81 71 ASP A CA 1
ATOM 514 C C . ASP A 1 71 ? 15.649 -45.402 32.278 1.00 85.81 71 ASP A C 1
ATOM 516 O O . ASP A 1 71 ? 15.576 -44.303 31.713 1.00 85.81 71 ASP A O 1
ATOM 520 N N . PRO A 1 72 ? 15.729 -45.477 33.619 1.00 80.12 72 PRO A N 1
ATOM 521 C CA . PRO A 1 72 ? 15.555 -44.311 34.487 1.00 80.12 72 PRO A CA 1
ATOM 522 C C . PRO A 1 72 ? 16.631 -43.240 34.258 1.00 80.12 72 PRO A C 1
ATOM 524 O O . PRO A 1 72 ? 16.401 -42.059 34.502 1.00 80.12 72 PRO A O 1
ATOM 527 N N . LYS A 1 73 ? 17.796 -43.628 33.725 1.00 78.06 73 LYS A N 1
ATOM 528 C CA . LYS A 1 73 ? 18.885 -42.709 33.367 1.00 78.06 73 LYS A CA 1
ATOM 529 C C . LYS A 1 73 ? 18.535 -41.813 32.169 1.00 78.06 73 LYS A C 1
ATOM 531 O O . LYS A 1 73 ? 19.040 -40.699 32.087 1.00 78.06 73 LYS A O 1
ATOM 536 N N . LEU A 1 74 ? 17.651 -42.257 31.267 1.00 75.00 74 LEU A N 1
ATOM 537 C CA . LEU A 1 74 ? 17.207 -41.478 30.100 1.00 75.00 74 LEU A CA 1
ATOM 538 C C . LEU A 1 74 ? 16.148 -40.423 30.452 1.00 75.00 74 LEU A C 1
ATOM 540 O O . LEU A 1 74 ? 15.941 -39.486 29.681 1.00 75.00 74 LEU A O 1
ATOM 544 N N . LEU A 1 75 ? 15.511 -40.546 31.620 1.00 74.62 75 LEU A N 1
ATOM 545 C CA . LEU A 1 75 ? 14.525 -39.585 32.125 1.00 74.62 75 LEU A CA 1
ATOM 546 C C . LEU A 1 75 ? 15.163 -38.290 32.651 1.00 74.62 75 LEU A C 1
ATOM 548 O O . LEU A 1 75 ? 14.457 -37.313 32.880 1.00 74.62 75 LEU A O 1
ATOM 552 N N . VAL A 1 76 ? 16.491 -38.247 32.798 1.00 80.88 76 VAL A N 1
ATOM 553 C CA . VAL A 1 76 ? 17.245 -37.077 33.288 1.00 80.88 76 VAL A CA 1
ATOM 554 C C . VAL A 1 76 ? 17.667 -36.151 32.134 1.00 80.88 76 VAL A C 1
ATOM 556 O O . VAL A 1 76 ? 18.677 -35.453 32.200 1.00 80.88 76 VAL A O 1
ATOM 559 N N . LYS A 1 77 ? 16.908 -36.128 31.031 1.00 76.75 77 LYS A N 1
ATOM 560 C CA . LYS A 1 77 ? 17.098 -35.121 29.981 1.00 76.75 77 LYS A CA 1
ATOM 561 C C . LYS A 1 77 ? 16.565 -33.778 30.477 1.00 76.75 77 LYS A C 1
ATOM 563 O O . LYS A 1 77 ? 15.370 -33.506 30.391 1.00 76.75 77 LYS A O 1
ATOM 568 N N . ASN A 1 78 ? 17.465 -32.937 30.977 1.00 73.94 78 ASN A N 1
ATOM 569 C CA . ASN A 1 78 ? 17.178 -31.523 31.183 1.00 73.94 78 ASN A CA 1
ATOM 570 C C . ASN A 1 78 ? 16.991 -30.886 29.803 1.00 73.94 78 ASN A C 1
ATOM 572 O O . ASN A 1 78 ? 17.943 -30.800 29.031 1.00 73.94 78 ASN A O 1
ATOM 576 N N . LEU A 1 79 ? 15.757 -30.515 29.465 1.00 66.88 79 LEU A N 1
ATOM 577 C CA . LEU A 1 79 ? 15.496 -29.698 28.285 1.00 66.88 79 LEU A CA 1
ATOM 578 C C . LEU A 1 79 ? 16.089 -28.312 28.530 1.00 66.88 79 LEU A C 1
ATOM 580 O O . LEU A 1 79 ? 15.888 -27.737 29.605 1.00 66.88 79 LEU A O 1
ATOM 584 N N . ASP A 1 80 ? 16.793 -27.778 27.538 1.00 68.62 80 ASP A N 1
ATOM 585 C CA . ASP A 1 80 ? 17.303 -26.419 27.620 1.00 68.62 80 ASP A CA 1
ATOM 586 C C . ASP A 1 80 ? 16.134 -25.446 27.823 1.00 68.62 80 ASP A C 1
ATOM 588 O O . ASP A 1 80 ? 15.050 -25.573 27.241 1.00 68.62 80 ASP A O 1
ATOM 592 N N . ILE A 1 81 ? 16.346 -24.456 28.692 1.00 64.50 81 ILE A N 1
ATOM 593 C CA . ILE A 1 81 ? 15.326 -23.477 29.114 1.00 64.50 81 ILE A CA 1
ATOM 594 C C . ILE A 1 81 ? 14.748 -22.718 27.901 1.00 64.50 81 ILE A C 1
ATOM 596 O O . ILE A 1 81 ? 13.640 -22.172 27.949 1.00 64.50 81 ILE A O 1
ATOM 600 N N . ASP A 1 82 ? 15.491 -22.704 26.798 1.00 61.25 82 ASP A N 1
ATOM 601 C CA . ASP A 1 82 ? 15.123 -22.070 25.542 1.00 61.25 82 ASP A CA 1
ATOM 602 C C . ASP A 1 82 ? 14.117 -22.876 24.706 1.00 61.25 82 ASP A C 1
ATOM 604 O O . ASP A 1 82 ? 13.256 -22.264 24.071 1.00 61.25 82 ASP A O 1
ATOM 608 N N . ASP A 1 83 ? 14.114 -24.207 24.806 1.00 62.19 83 ASP A N 1
ATOM 609 C CA . ASP A 1 83 ? 13.186 -25.084 24.073 1.00 62.19 83 ASP A CA 1
ATOM 610 C C . ASP A 1 83 ? 11.811 -25.194 24.752 1.00 62.19 83 ASP A C 1
ATOM 612 O O . ASP A 1 83 ? 10.805 -25.525 24.125 1.00 62.19 83 ASP A O 1
ATOM 616 N N . CYS A 1 84 ? 11.722 -24.820 26.031 1.00 58.19 84 CYS A N 1
ATOM 617 C CA . CYS A 1 84 ? 10.464 -24.754 26.782 1.00 58.19 84 CYS A CA 1
ATOM 618 C C . CYS A 1 84 ? 9.599 -23.519 26.434 1.00 58.19 84 CYS A C 1
ATOM 620 O O . CYS A 1 84 ? 8.529 -23.307 27.018 1.00 58.19 84 CYS A O 1
ATOM 622 N N . LYS A 1 85 ? 10.048 -22.654 25.515 1.00 57.44 85 LYS A N 1
ATOM 623 C CA . LYS A 1 85 ? 9.363 -21.400 25.171 1.00 57.44 85 LYS A CA 1
ATOM 624 C C . LYS A 1 85 ? 8.353 -21.627 24.043 1.00 57.44 85 LYS A C 1
ATOM 626 O O . LYS A 1 85 ? 8.701 -21.790 22.881 1.00 57.44 85 LYS A O 1
ATOM 631 N N . SER A 1 86 ? 7.061 -21.550 24.366 1.00 61.84 86 SER A N 1
ATOM 632 C CA . SER A 1 86 ? 5.988 -21.566 23.357 1.00 61.84 86 SER A CA 1
ATOM 633 C C . SER A 1 86 ? 6.112 -20.392 22.367 1.00 61.84 86 SER A C 1
ATOM 635 O O . SER A 1 86 ? 6.530 -19.294 22.742 1.00 61.84 86 SER A O 1
ATOM 637 N N . VAL A 1 87 ? 5.668 -20.567 21.117 1.00 59.69 87 VAL A N 1
ATOM 638 C CA . VAL A 1 87 ? 5.721 -19.550 20.037 1.00 59.69 87 VAL A CA 1
ATOM 639 C C . VAL A 1 87 ? 5.122 -18.189 20.444 1.00 59.69 87 VAL A C 1
ATOM 641 O O . VAL A 1 87 ? 5.570 -17.134 19.989 1.00 59.69 87 VAL A O 1
ATOM 644 N N . VAL A 1 88 ? 4.143 -18.185 21.356 1.00 53.88 88 VAL A N 1
ATOM 645 C CA . VAL A 1 88 ? 3.531 -16.965 21.915 1.00 53.88 88 VAL A CA 1
ATOM 646 C C . VAL A 1 88 ? 4.501 -16.202 22.829 1.00 53.88 88 VAL A C 1
ATOM 648 O O . VAL A 1 88 ? 4.491 -14.970 22.850 1.00 53.88 88 VAL A O 1
ATOM 651 N N . SER A 1 89 ? 5.365 -16.908 23.563 1.00 53.84 89 SER A N 1
ATOM 652 C CA . SER A 1 89 ? 6.409 -16.298 24.398 1.00 53.84 89 SER A CA 1
ATOM 653 C C . SER A 1 89 ? 7.607 -15.758 23.614 1.00 53.84 89 SER A C 1
ATOM 655 O O . SER A 1 89 ? 8.238 -14.830 24.097 1.00 53.84 89 SER A O 1
ATOM 657 N N . ILE A 1 90 ? 7.869 -16.239 22.395 1.00 54.94 90 ILE A N 1
ATOM 658 C CA . ILE A 1 90 ? 8.982 -15.751 21.557 1.00 54.94 90 ILE A CA 1
ATOM 659 C C . ILE A 1 90 ? 8.673 -14.368 20.957 1.00 54.94 90 ILE A C 1
ATOM 661 O O . ILE A 1 90 ? 9.541 -13.504 20.887 1.00 54.94 90 ILE A O 1
ATOM 665 N N . LYS A 1 91 ? 7.417 -14.111 20.561 1.00 55.72 91 LYS A N 1
ATOM 666 C CA . LYS A 1 91 ? 7.001 -12.808 19.995 1.00 55.72 91 LYS A CA 1
ATOM 667 C C . LYS A 1 91 ? 6.913 -11.688 21.031 1.00 55.72 91 LYS A C 1
ATOM 669 O O . LYS A 1 91 ? 6.938 -10.512 20.680 1.00 55.72 91 LYS A O 1
ATOM 674 N N . LYS A 1 92 ? 6.777 -12.045 22.306 1.00 50.88 92 LYS A N 1
ATOM 675 C CA . LYS A 1 92 ? 6.764 -11.104 23.419 1.00 50.88 92 LYS A CA 1
ATOM 676 C C . LYS A 1 92 ? 8.165 -11.131 24.010 1.00 50.88 92 LYS A C 1
ATOM 678 O O . LYS A 1 92 ? 8.404 -11.917 24.921 1.00 50.88 92 LYS A O 1
ATOM 683 N N . GLY A 1 93 ? 9.066 -10.340 23.416 1.00 49.75 93 GLY A N 1
ATOM 684 C CA . GLY A 1 93 ? 10.465 -10.214 23.837 1.00 49.75 93 GLY A CA 1
ATOM 685 C C . GLY A 1 93 ? 10.596 -10.196 25.357 1.00 49.75 93 GLY A C 1
ATOM 686 O O . GLY A 1 93 ? 9.660 -9.744 26.021 1.00 49.75 93 GLY A O 1
ATOM 687 N N . GLU A 1 94 ? 11.698 -10.778 25.852 1.00 54.25 94 GLU A N 1
ATOM 688 C CA . GLU A 1 94 ? 12.048 -10.999 27.262 1.00 54.25 94 GLU A CA 1
ATOM 689 C C . GLU A 1 94 ? 11.070 -10.336 28.224 1.00 54.25 94 GLU A C 1
ATOM 691 O O . GLU A 1 94 ? 10.986 -9.109 28.290 1.00 54.25 94 GLU A O 1
ATOM 696 N N . LYS A 1 95 ? 10.298 -11.136 28.972 1.00 59.53 95 LYS A N 1
ATOM 697 C CA . LYS A 1 95 ? 9.491 -10.616 30.077 1.00 59.53 95 LYS A CA 1
ATOM 698 C C . LYS A 1 95 ? 10.459 -10.035 31.110 1.00 59.53 95 LYS A C 1
ATOM 700 O O . LYS A 1 95 ? 10.768 -10.706 32.091 1.00 59.53 95 LYS A O 1
ATOM 705 N N . VAL A 1 96 ? 10.921 -8.802 30.891 1.00 65.38 96 VAL A N 1
ATOM 706 C CA . VAL A 1 96 ? 11.628 -7.995 31.876 1.00 65.38 96 VAL A CA 1
ATOM 707 C C . VAL A 1 96 ? 10.782 -8.115 33.127 1.00 65.38 96 VAL A C 1
ATOM 709 O O . VAL A 1 96 ? 9.562 -7.914 33.077 1.00 65.38 96 VAL A O 1
ATOM 712 N N . GLN A 1 97 ? 11.376 -8.591 34.218 1.00 79.31 97 GLN A N 1
ATOM 713 C CA . GLN A 1 97 ? 10.648 -8.800 35.458 1.00 79.31 97 GLN A CA 1
ATOM 714 C C . GLN A 1 97 ? 10.246 -7.430 36.013 1.00 79.31 97 GLN A C 1
ATOM 716 O O . GLN A 1 97 ? 10.941 -6.832 36.822 1.00 79.31 97 GLN A O 1
ATOM 721 N N . LEU A 1 98 ? 9.114 -6.906 35.534 1.00 82.19 98 LEU A N 1
ATOM 722 C CA . LEU A 1 98 ? 8.630 -5.590 35.923 1.00 82.19 98 LEU A CA 1
ATOM 723 C C . LEU A 1 98 ? 8.236 -5.617 37.397 1.00 82.19 98 LEU A C 1
ATOM 725 O O . LEU A 1 98 ? 7.559 -6.551 37.865 1.00 82.19 98 LEU A O 1
ATOM 729 N N . SER A 1 99 ? 8.599 -4.551 38.104 1.00 92.19 99 SER A N 1
ATOM 730 C CA . SER A 1 99 ? 8.207 -4.358 39.497 1.00 92.19 99 SER A CA 1
ATOM 731 C C . SER A 1 99 ? 6.677 -4.320 39.639 1.00 92.19 99 SER A C 1
ATOM 733 O O . SER A 1 99 ? 5.940 -3.965 38.712 1.00 92.19 99 SER A O 1
ATOM 735 N N . LYS A 1 100 ? 6.153 -4.656 40.827 1.00 95.62 100 LYS A N 1
ATOM 736 C CA . LYS A 1 100 ? 4.704 -4.583 41.110 1.00 95.62 100 LYS A CA 1
ATOM 737 C C . LYS A 1 100 ? 4.134 -3.184 40.826 1.00 95.62 100 LYS A C 1
ATOM 739 O O . LYS A 1 100 ? 3.032 -3.077 40.287 1.00 95.62 100 LYS A O 1
ATOM 744 N N . LYS A 1 101 ? 4.900 -2.132 41.142 1.00 95.75 101 LYS A N 1
ATOM 745 C CA . LYS A 1 101 ? 4.550 -0.725 40.887 1.00 95.75 101 LYS A CA 1
ATOM 746 C C . LYS A 1 101 ? 4.376 -0.454 39.393 1.00 95.75 101 LYS A C 1
ATOM 748 O O . LYS A 1 101 ? 3.384 0.140 38.982 1.00 95.75 101 LYS A O 1
ATOM 753 N N . GLU A 1 102 ? 5.296 -0.947 38.576 1.00 94.44 102 GLU A N 1
ATOM 754 C CA . GLU A 1 102 ? 5.245 -0.773 37.128 1.00 94.44 102 GLU A CA 1
ATOM 755 C C . GLU A 1 102 ? 4.093 -1.555 36.490 1.00 94.44 102 GLU A C 1
ATOM 757 O O . GLU A 1 102 ? 3.346 -1.010 35.681 1.00 94.44 102 GLU A O 1
ATOM 762 N N . LYS A 1 103 ? 3.853 -2.795 36.934 1.00 94.94 103 LYS A N 1
ATOM 763 C CA . LYS A 1 103 ? 2.686 -3.583 36.500 1.00 94.94 103 LYS A CA 1
ATOM 764 C C . LYS A 1 103 ? 1.365 -2.885 36.837 1.00 94.94 103 LYS A C 1
ATOM 766 O O . LYS A 1 103 ? 0.435 -2.913 36.030 1.00 94.94 103 LYS A O 1
ATOM 771 N N . MET A 1 104 ? 1.274 -2.255 38.011 1.00 95.88 104 MET A N 1
ATOM 772 C CA . MET A 1 104 ? 0.104 -1.467 38.410 1.00 95.88 104 MET A CA 1
ATOM 773 C C . MET A 1 104 ? -0.070 -0.232 37.517 1.00 95.88 104 MET A C 1
ATOM 775 O O . MET A 1 104 ? -1.176 -0.002 37.029 1.00 95.88 104 MET A O 1
ATOM 779 N N . LYS A 1 105 ? 1.015 0.505 37.239 1.00 97.12 105 LYS A N 1
ATOM 780 C CA . LYS A 1 105 ? 1.000 1.662 36.330 1.00 97.12 105 LYS A CA 1
ATOM 781 C C . LYS A 1 105 ? 0.556 1.261 34.923 1.00 97.12 105 LYS A C 1
ATOM 783 O O . LYS A 1 105 ? -0.382 1.852 34.405 1.00 97.12 105 LYS A O 1
ATOM 788 N N . GLN A 1 106 ? 1.127 0.195 34.358 1.00 95.94 106 GLN A N 1
ATOM 789 C CA . GLN A 1 106 ? 0.730 -0.315 33.042 1.00 95.94 106 GLN A CA 1
ATOM 790 C C . GLN A 1 106 ? -0.740 -0.733 32.997 1.00 95.94 106 GLN A C 1
ATOM 792 O O . GLN A 1 106 ? -1.414 -0.533 31.991 1.00 95.94 106 GLN A O 1
ATOM 797 N N . ARG A 1 107 ? -1.263 -1.337 34.073 1.00 96.75 107 ARG A N 1
ATOM 798 C CA . ARG A 1 107 ? -2.685 -1.692 34.140 1.00 96.75 107 ARG A CA 1
ATOM 799 C C . ARG A 1 107 ? -3.564 -0.444 34.123 1.00 96.75 107 ARG A C 1
ATOM 801 O O . ARG A 1 107 ? -4.551 -0.428 33.395 1.00 96.75 107 ARG A O 1
ATOM 808 N N . HIS A 1 108 ? -3.209 0.570 34.909 1.00 97.81 108 HIS A N 1
ATOM 809 C CA . HIS A 1 108 ? -3.933 1.836 34.951 1.00 97.81 108 HIS A CA 1
ATOM 810 C C . HIS A 1 108 ? -3.887 2.558 33.601 1.00 97.81 108 HIS A C 1
ATOM 812 O O . HIS A 1 108 ? -4.925 2.955 33.089 1.00 97.81 108 HIS A O 1
ATOM 818 N N . GLU A 1 109 ? -2.713 2.638 32.981 1.00 97.50 109 GLU A N 1
ATOM 819 C CA . GLU A 1 109 ? -2.521 3.277 31.681 1.00 97.50 109 GLU A CA 1
ATOM 820 C C . GLU A 1 109 ? -3.303 2.570 30.571 1.00 97.50 109 GLU A C 1
ATOM 822 O O . GLU A 1 109 ? -4.054 3.215 29.848 1.00 97.50 109 GLU A O 1
ATOM 827 N N . ARG A 1 110 ? -3.240 1.234 30.492 1.00 97.44 110 ARG A N 1
ATOM 828 C CA . ARG A 1 110 ? -4.063 0.457 29.547 1.00 97.44 110 ARG A CA 1
ATOM 829 C C . ARG A 1 110 ? -5.560 0.666 29.770 1.00 97.44 110 ARG A C 1
ATOM 831 O O . ARG A 1 110 ? -6.342 0.599 28.824 1.00 97.44 110 ARG A O 1
ATOM 838 N N . TRP A 1 111 ? -5.977 0.868 31.018 1.00 97.88 111 TRP A N 1
ATOM 839 C CA . TRP A 1 111 ? -7.371 1.154 31.338 1.00 97.88 111 TRP A CA 1
ATOM 840 C C . TRP A 1 111 ? -7.780 2.564 30.894 1.00 97.88 111 TRP A C 1
ATOM 842 O O . TRP A 1 111 ? -8.818 2.698 30.250 1.00 97.88 111 TRP A O 1
ATOM 852 N N . LEU A 1 112 ? -6.945 3.581 31.136 1.00 98.31 112 LEU A N 1
ATOM 853 C CA . LEU A 1 112 ? -7.159 4.941 30.628 1.00 98.31 112 LEU A CA 1
ATOM 854 C C . LEU A 1 112 ? -7.199 4.976 29.096 1.00 98.31 112 LEU A C 1
ATOM 856 O O . LEU A 1 112 ? -8.164 5.476 28.531 1.00 98.31 112 LEU A O 1
ATOM 860 N N . GLN A 1 113 ? -6.236 4.334 28.428 1.00 97.81 113 GLN A N 1
ATOM 861 C CA . GLN A 1 113 ? -6.205 4.208 26.967 1.00 97.81 113 GLN A CA 1
ATOM 862 C C . GLN A 1 113 ? -7.497 3.592 26.417 1.00 97.81 113 GLN A C 1
ATOM 864 O O . GLN A 1 113 ? -8.022 4.047 25.404 1.00 97.81 113 GLN A O 1
ATOM 869 N N . LYS A 1 114 ? -8.053 2.578 27.095 1.00 98.31 114 LYS A N 1
ATOM 870 C CA . LYS A 1 114 ? -9.333 1.974 26.703 1.00 98.31 114 LYS A CA 1
ATOM 871 C C . LYS A 1 114 ? -10.497 2.957 26.848 1.00 98.31 114 LYS A C 1
ATOM 873 O O . LYS A 1 114 ? -11.348 3.013 25.965 1.00 98.31 114 LYS A O 1
ATOM 878 N N . ILE A 1 115 ? -10.544 3.716 27.943 1.00 98.00 115 ILE A N 1
ATOM 879 C CA . ILE A 1 115 ? -11.575 4.740 28.160 1.00 98.00 115 ILE A CA 1
ATOM 880 C C . ILE A 1 115 ? -11.489 5.816 27.076 1.00 98.00 115 ILE A C 1
ATOM 882 O O . ILE A 1 115 ? -12.509 6.184 26.493 1.00 98.00 115 ILE A O 1
ATOM 886 N N . ASP A 1 116 ? -10.287 6.300 26.785 1.00 97.94 116 ASP A N 1
ATOM 887 C CA . ASP A 1 116 ? -10.085 7.359 25.802 1.00 97.94 116 ASP A CA 1
ATOM 888 C C . ASP A 1 116 ? -10.405 6.875 24.386 1.00 97.94 116 ASP A C 1
ATOM 890 O O . ASP A 1 116 ? -11.081 7.586 23.644 1.00 97.94 116 ASP A O 1
ATOM 894 N N . ALA A 1 117 ? -10.066 5.627 24.041 1.00 97.19 117 ALA A N 1
ATOM 895 C CA . ALA A 1 117 ? -10.490 5.012 22.786 1.00 97.19 117 ALA A CA 1
ATOM 896 C C . ALA A 1 117 ? -12.024 4.998 22.640 1.00 97.19 117 ALA A C 1
ATOM 898 O O . ALA A 1 117 ? -12.545 5.388 21.595 1.00 97.19 117 ALA A O 1
ATOM 899 N N . ILE A 1 118 ? -12.766 4.624 23.691 1.00 97.81 118 ILE A N 1
ATOM 900 C CA . ILE A 1 118 ? -14.239 4.640 23.667 1.00 97.81 118 ILE A CA 1
ATOM 901 C C . ILE A 1 118 ? -14.751 6.067 23.440 1.00 97.81 118 ILE A C 1
ATOM 903 O O . ILE A 1 118 ? -15.533 6.290 22.513 1.00 97.81 118 ILE A O 1
ATOM 907 N N . LYS A 1 119 ? -14.256 7.052 24.201 1.00 98.25 119 LYS A N 1
ATOM 908 C CA . LYS A 1 119 ? -14.647 8.464 24.044 1.00 98.25 119 LYS A CA 1
ATOM 909 C C . LYS A 1 119 ? -14.392 8.979 22.628 1.00 98.25 119 LYS A C 1
ATOM 911 O O . LYS A 1 119 ? -15.270 9.615 22.048 1.00 98.25 119 LYS A O 1
ATOM 916 N N . LEU A 1 120 ? -13.223 8.684 22.059 1.00 97.19 120 LEU A N 1
ATOM 917 C CA . LEU A 1 120 ? -1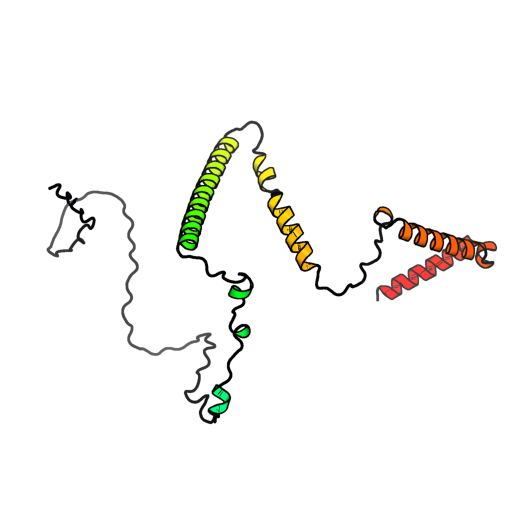2.877 9.077 20.693 1.00 97.19 120 LEU A CA 1
ATOM 918 C C . LEU A 1 120 ? -13.847 8.461 19.680 1.00 97.19 120 LEU A C 1
ATOM 920 O O . LEU A 1 120 ? -14.341 9.165 18.801 1.00 97.19 120 LEU A O 1
ATOM 924 N N . THR A 1 121 ? -14.193 7.177 19.822 1.00 95.88 121 THR A N 1
ATOM 925 C CA . THR A 1 121 ? -15.168 6.536 18.920 1.00 95.88 121 THR A CA 1
ATOM 926 C C . THR A 1 121 ? -16.571 7.137 19.044 1.00 95.88 121 THR A C 1
ATOM 928 O O . THR A 1 121 ? -17.240 7.343 18.031 1.00 95.88 121 THR A O 1
ATOM 931 N N . GLU A 1 122 ? -17.024 7.479 20.253 1.00 97.69 122 GLU A N 1
ATOM 932 C CA . GLU A 1 122 ? -18.314 8.143 20.461 1.00 97.69 122 GLU A CA 1
ATOM 933 C 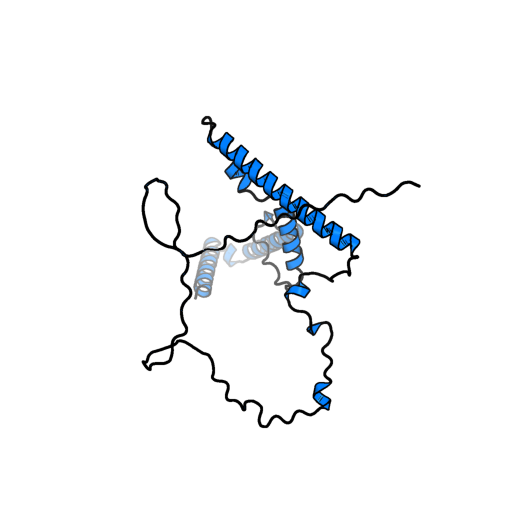C . GLU A 1 122 ? -18.341 9.552 19.865 1.00 97.69 122 GLU A C 1
ATOM 935 O O . GLU A 1 122 ? -19.326 9.936 19.229 1.00 97.69 122 GLU A O 1
ATOM 940 N N . GLN A 1 123 ? -17.260 10.316 20.030 1.00 96.69 123 GLN A N 1
ATOM 941 C CA . GLN A 1 123 ? -17.112 11.640 19.428 1.00 96.69 123 GLN A CA 1
ATOM 942 C C . GLN A 1 123 ? -17.125 11.557 17.898 1.00 96.69 123 GLN A C 1
ATOM 944 O O . GLN A 1 123 ? -17.890 12.291 17.269 1.00 96.69 123 GLN A O 1
ATOM 949 N N . LYS A 1 124 ? -16.377 10.615 17.303 1.00 93.12 124 LYS A N 1
ATOM 950 C CA . LYS A 1 124 ? -16.398 10.353 15.854 1.00 93.12 124 LYS A CA 1
ATOM 951 C C . LYS A 1 124 ? -17.812 10.015 15.366 1.00 93.12 124 LYS A C 1
ATOM 953 O O . LYS A 1 124 ? -18.286 10.622 14.410 1.00 93.12 124 LYS A O 1
ATOM 958 N N . LYS A 1 125 ? -18.547 9.141 16.070 1.00 94.19 125 LYS A N 1
ATOM 959 C CA . LYS A 1 125 ? -19.951 8.808 15.742 1.00 94.19 125 LYS A CA 1
ATOM 960 C C . LYS A 1 125 ? -20.878 10.024 15.810 1.00 94.19 125 LYS A C 1
ATOM 962 O O . LYS A 1 125 ? -21.713 10.210 14.927 1.00 94.19 125 LYS A O 1
ATOM 967 N N . LYS A 1 126 ? -20.753 10.861 16.847 1.00 95.44 126 LYS A N 1
ATOM 968 C CA . LYS A 1 126 ? -21.546 12.097 16.982 1.00 95.44 126 LYS A CA 1
ATOM 969 C C . LYS A 1 126 ? -21.238 13.077 15.848 1.00 95.44 126 LYS A C 1
ATOM 971 O O . LYS A 1 126 ? -22.169 13.618 15.259 1.00 95.44 126 LYS A O 1
ATOM 976 N N . ALA A 1 127 ? -19.962 13.275 15.520 1.00 92.12 127 ALA A N 1
ATOM 977 C CA . ALA A 1 127 ? -19.538 14.127 14.412 1.00 92.12 127 ALA A CA 1
ATOM 978 C C . ALA A 1 127 ? -20.066 13.610 13.066 1.00 92.12 127 ALA A C 1
ATOM 980 O O . ALA A 1 127 ? -20.627 14.384 12.297 1.00 92.12 127 ALA A O 1
ATOM 981 N N . GLN A 1 128 ? -19.989 12.299 12.823 1.00 89.56 128 GLN A N 1
ATOM 982 C CA . GLN A 1 128 ? -20.527 11.675 11.616 1.00 89.56 128 GLN A CA 1
ATOM 983 C C . GLN A 1 128 ? -22.041 11.889 11.486 1.00 89.56 128 GLN A C 1
ATOM 985 O O . GLN A 1 128 ? -22.514 12.244 10.414 1.00 89.56 128 GLN A O 1
ATOM 990 N N . LYS A 1 129 ? -22.819 11.729 12.567 1.00 90.62 129 LYS A N 1
ATOM 991 C CA . LYS A 1 129 ? -24.267 12.011 12.541 1.00 90.62 129 LYS A CA 1
ATOM 992 C C . LYS A 1 129 ? -24.563 13.471 12.187 1.00 90.62 129 LYS A C 1
ATOM 994 O O . LYS A 1 129 ? -25.458 13.720 11.391 1.00 90.62 129 LYS A O 1
ATOM 999 N N . LYS A 1 130 ? -23.797 14.418 12.742 1.00 90.31 130 LYS A N 1
ATOM 1000 C CA . LYS A 1 130 ? -23.938 15.850 12.427 1.00 90.31 130 LYS A CA 1
ATOM 1001 C C . LYS A 1 130 ? -23.640 16.142 10.953 1.00 90.31 130 LYS A C 1
ATOM 1003 O O . LYS A 1 130 ? -24.426 16.826 10.317 1.00 90.31 130 LYS A O 1
ATOM 1008 N N . ARG A 1 131 ? -22.556 15.579 10.410 1.00 88.75 131 ARG A N 1
ATOM 1009 C CA . ARG A 1 131 ? -22.155 15.737 8.998 1.00 88.75 131 ARG A CA 1
ATOM 1010 C C . ARG A 1 131 ? -23.135 15.071 8.030 1.00 88.75 131 ARG A C 1
ATOM 1012 O O . ARG A 1 131 ? -23.455 15.635 6.997 1.00 88.75 131 ARG A O 1
ATOM 1019 N N . LYS A 1 132 ? -23.672 13.900 8.382 1.00 85.06 132 LYS A N 1
ATOM 1020 C CA . LYS A 1 132 ? -24.731 13.238 7.600 1.00 85.06 132 LYS A CA 1
ATOM 1021 C C . LYS A 1 132 ? -26.035 14.036 7.573 1.00 85.06 132 LYS A C 1
ATOM 1023 O O . LYS A 1 132 ? -26.793 13.909 6.622 1.00 85.06 132 LYS A O 1
ATOM 1028 N N . ALA A 1 133 ? -26.307 14.818 8.618 1.00 86.00 133 ALA A N 1
ATOM 1029 C CA . ALA A 1 133 ? -27.489 15.668 8.691 1.00 86.00 133 ALA A CA 1
ATOM 1030 C C . ALA A 1 133 ? -27.331 16.994 7.927 1.00 86.00 133 ALA A C 1
ATOM 1032 O O . ALA A 1 133 ? -28.340 17.625 7.635 1.00 86.00 133 ALA A O 1
ATOM 1033 N N . THR A 1 134 ? -26.107 17.432 7.605 1.00 83.12 134 THR A N 1
ATOM 1034 C CA . THR A 1 134 ? -25.883 18.627 6.780 1.00 83.12 134 THR A CA 1
ATOM 1035 C C . THR A 1 134 ? -26.036 18.266 5.296 1.00 83.12 134 THR A C 1
ATOM 1037 O O . THR A 1 134 ? -25.226 17.494 4.791 1.00 83.12 134 THR A O 1
ATOM 1040 N N . PRO A 1 135 ? -27.057 18.793 4.589 1.00 69.50 135 PRO A N 1
ATOM 1041 C CA . PRO A 1 135 ? -27.406 18.358 3.232 1.00 69.50 135 PRO A CA 1
ATOM 1042 C C . PRO A 1 135 ? -26.536 18.987 2.133 1.00 69.50 135 PRO A C 1
ATOM 1044 O O . PRO A 1 135 ? -26.539 18.523 0.996 1.00 69.50 135 PRO A O 1
ATOM 1047 N N . VAL A 1 136 ? -25.804 20.058 2.446 1.00 66.56 136 VAL A N 1
ATOM 1048 C CA . VAL A 1 136 ? -25.043 20.827 1.459 1.00 66.56 136 VAL A CA 1
ATOM 1049 C C . VAL A 1 136 ? -23.631 20.250 1.367 1.00 66.56 136 VAL A C 1
ATOM 1051 O O . VAL A 1 136 ? -22.774 20.554 2.191 1.00 66.56 136 VAL A O 1
ATOM 1054 N N . VAL A 1 137 ? -23.440 19.424 0.331 1.00 67.94 137 VAL A N 1
ATOM 1055 C CA . VAL A 1 137 ? -22.237 18.648 -0.026 1.00 67.94 137 VAL A CA 1
ATOM 1056 C C . VAL A 1 137 ? -22.045 17.406 0.856 1.00 67.94 137 VAL A C 1
ATOM 1058 O O . VAL A 1 137 ? -21.957 17.489 2.076 1.00 67.94 137 VAL A O 1
ATOM 1061 N N . GLY A 1 138 ? -22.014 16.226 0.225 1.00 75.31 138 GLY A N 1
ATOM 1062 C CA . GLY A 1 138 ? -21.869 14.939 0.912 1.00 75.31 138 GLY A CA 1
ATOM 1063 C C . GLY A 1 138 ? -20.644 14.873 1.835 1.00 75.31 138 GLY A C 1
ATOM 1064 O O . GLY A 1 138 ? -19.643 15.555 1.619 1.00 75.31 138 GLY A O 1
ATOM 1065 N N . ASP A 1 139 ? -20.726 14.040 2.878 1.00 83.31 139 ASP A N 1
ATOM 1066 C CA . ASP A 1 139 ? -19.652 13.879 3.864 1.00 83.31 139 ASP A CA 1
ATOM 1067 C C . ASP A 1 139 ? -18.367 13.358 3.191 1.00 83.31 139 ASP A C 1
ATOM 1069 O O . ASP A 1 139 ? -18.331 12.227 2.712 1.00 83.31 139 ASP A O 1
ATOM 1073 N N . MET A 1 140 ? -17.310 14.178 3.167 1.00 87.06 140 MET A N 1
ATOM 1074 C CA . MET A 1 140 ? -16.000 13.838 2.584 1.00 87.06 140 MET A CA 1
ATOM 1075 C C . MET A 1 140 ? -15.090 13.064 3.548 1.00 87.06 140 MET A C 1
ATOM 1077 O O . MET A 1 140 ? -14.040 12.557 3.159 1.00 87.06 140 MET A O 1
ATOM 1081 N N . GLN A 1 141 ? -15.466 12.960 4.821 1.00 86.25 141 GLN A N 1
ATOM 1082 C CA . GLN A 1 141 ? -14.650 12.309 5.848 1.00 86.25 141 GLN A CA 1
ATOM 1083 C C . GLN A 1 141 ? -14.465 10.798 5.662 1.00 86.25 141 GLN A C 1
ATOM 1085 O O . GL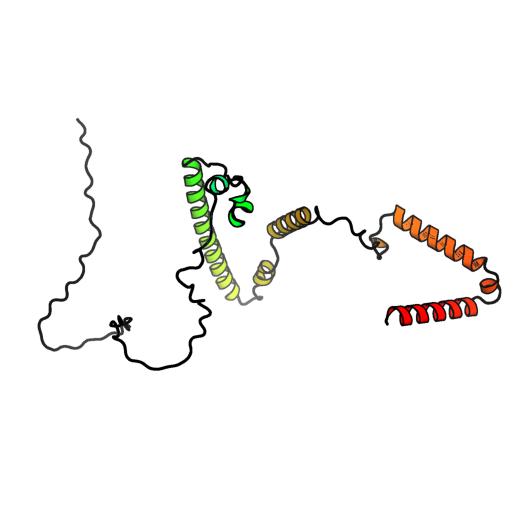N A 1 141 ? -13.370 10.330 5.957 1.00 86.25 141 GLN A O 1
ATOM 1090 N N . PRO A 1 142 ? -15.426 10.033 5.109 1.00 88.00 142 PRO A N 1
ATOM 1091 C CA . PRO A 1 142 ? -15.199 8.637 4.751 1.00 88.00 142 PRO A CA 1
ATOM 1092 C C . PRO A 1 142 ? -14.016 8.442 3.795 1.00 88.00 142 PRO A C 1
ATOM 1094 O O . PRO A 1 142 ? -13.325 7.434 3.897 1.00 88.00 142 PRO A O 1
ATOM 1097 N N . LEU A 1 143 ? -13.755 9.402 2.896 1.00 88.19 143 LEU A N 1
ATOM 1098 C CA . LEU A 1 143 ? -12.604 9.339 1.991 1.00 88.19 143 LEU A CA 1
ATOM 1099 C C . LEU A 1 143 ? -11.289 9.541 2.743 1.00 88.19 143 LEU A C 1
ATOM 1101 O O . LEU A 1 143 ? -10.311 8.876 2.432 1.00 88.19 143 LEU A O 1
ATOM 1105 N N . ALA A 1 144 ? -11.271 10.425 3.743 1.00 88.19 144 ALA A N 1
ATOM 1106 C CA . ALA A 1 144 ? -10.101 10.636 4.590 1.00 88.19 144 ALA A CA 1
ATOM 1107 C C . ALA A 1 144 ? -9.848 9.440 5.526 1.00 88.19 144 ALA A C 1
ATOM 1109 O O . ALA A 1 144 ? -8.711 8.999 5.645 1.00 88.19 144 ALA A O 1
ATOM 1110 N N . ASP A 1 145 ? -10.899 8.883 6.137 1.00 87.75 145 ASP A N 1
ATOM 1111 C CA . ASP A 1 145 ? -10.814 7.726 7.042 1.00 87.75 145 ASP A CA 1
ATOM 1112 C C . ASP A 1 145 ? -10.393 6.432 6.316 1.00 87.75 145 ASP A C 1
ATOM 1114 O O . ASP A 1 145 ? -9.846 5.523 6.937 1.00 87.75 145 ASP A O 1
ATOM 1118 N N . ALA A 1 146 ? -10.653 6.327 5.007 1.00 89.31 146 ALA A N 1
ATOM 1119 C CA . ALA A 1 146 ? -10.220 5.196 4.186 1.00 89.31 146 ALA A CA 1
ATOM 1120 C C . ALA A 1 146 ? -8.716 5.224 3.850 1.00 89.31 146 ALA A C 1
ATOM 1122 O O . ALA A 1 146 ? -8.190 4.237 3.328 1.00 89.31 146 ALA A O 1
ATOM 1123 N N . LEU A 1 147 ? -8.021 6.334 4.122 1.00 91.50 147 LEU A N 1
ATOM 1124 C CA . LEU A 1 147 ? -6.586 6.452 3.882 1.00 91.50 147 LEU A CA 1
ATOM 1125 C C . LEU A 1 147 ? -5.784 5.951 5.097 1.00 91.50 147 LEU A C 1
ATOM 1127 O O . LEU A 1 147 ? -6.157 6.230 6.236 1.00 91.50 147 LEU A O 1
ATOM 1131 N N . PRO A 1 148 ? -4.655 5.249 4.882 1.00 88.25 148 PRO A N 1
ATOM 1132 C CA . PRO A 1 148 ? -3.752 4.869 5.965 1.00 88.25 148 PRO A CA 1
ATOM 1133 C C . PRO A 1 148 ? -3.209 6.086 6.720 1.00 88.25 148 PRO A C 1
ATOM 1135 O O . PRO A 1 148 ? -2.818 7.082 6.105 1.00 88.25 148 PRO A O 1
ATOM 1138 N N . GLU A 1 149 ? -3.092 5.981 8.045 1.00 88.88 149 GLU A N 1
ATOM 1139 C CA . GLU A 1 149 ? -2.401 6.997 8.838 1.00 88.88 149 GLU A CA 1
ATOM 1140 C C . GLU A 1 149 ? -0.880 6.936 8.581 1.00 88.88 149 GLU A C 1
ATOM 1142 O O . GLU A 1 149 ? -0.300 5.878 8.320 1.00 88.88 149 GLU A O 1
ATOM 1147 N N . LEU A 1 150 ? -0.189 8.079 8.670 1.00 86.19 150 LEU A N 1
ATOM 1148 C CA . LEU A 1 150 ? 1.267 8.144 8.452 1.00 86.19 150 LEU A CA 1
ATOM 1149 C C . LEU A 1 150 ? 2.045 7.225 9.412 1.00 86.19 150 LEU A C 1
ATOM 1151 O O . LEU A 1 150 ? 3.056 6.639 9.028 1.00 86.19 150 LEU A O 1
ATOM 1155 N N . SER A 1 151 ? 1.565 7.070 10.646 1.00 85.69 151 SER A N 1
ATOM 1156 C CA . SER A 1 151 ? 2.074 6.123 11.649 1.00 85.69 151 SER A CA 1
ATOM 1157 C C . SER A 1 151 ? 2.058 4.683 11.141 1.00 85.69 151 SER A C 1
ATOM 1159 O O . SER A 1 151 ? 3.054 3.967 11.290 1.00 85.69 151 SER A O 1
ATOM 1161 N N . ASP A 1 152 ? 0.967 4.275 10.496 1.00 86.56 152 ASP A N 1
ATOM 1162 C CA . ASP A 1 152 ? 0.806 2.934 9.945 1.00 86.56 152 ASP A CA 1
ATOM 1163 C C . ASP A 1 152 ? 1.783 2.709 8.793 1.00 86.56 152 ASP A C 1
ATOM 1165 O O . ASP A 1 152 ? 2.465 1.685 8.773 1.00 86.56 152 ASP A O 1
ATOM 1169 N N . LEU A 1 153 ? 1.954 3.694 7.904 1.00 87.12 153 LEU A N 1
ATOM 1170 C CA . LEU A 1 153 ? 2.933 3.633 6.812 1.00 87.12 153 LEU A CA 1
ATOM 1171 C C . LEU A 1 153 ? 4.376 3.540 7.326 1.00 87.12 153 LEU A C 1
ATOM 1173 O O . LEU A 1 153 ? 5.161 2.735 6.821 1.00 87.12 153 LEU A O 1
ATOM 1177 N N . ILE A 1 154 ? 4.721 4.315 8.358 1.00 88.62 154 ILE A N 1
ATOM 1178 C CA . ILE A 1 154 ? 6.046 4.279 8.996 1.00 88.62 154 ILE A CA 1
ATOM 1179 C C . ILE A 1 154 ? 6.270 2.940 9.714 1.00 88.62 154 ILE A C 1
ATOM 1181 O O . ILE A 1 154 ? 7.381 2.409 9.725 1.00 88.62 154 ILE A O 1
ATOM 1185 N N . SER A 1 155 ? 5.238 2.367 10.334 1.00 85.31 155 SER A N 1
ATOM 1186 C CA . SER A 1 155 ? 5.351 1.056 10.978 1.00 85.31 155 SER A CA 1
ATOM 1187 C C . SER A 1 155 ? 5.489 -0.071 9.946 1.00 85.31 155 SER A C 1
ATOM 1189 O O . SER A 1 155 ? 6.343 -0.948 10.093 1.00 85.31 155 SER A O 1
ATOM 1191 N N . ALA A 1 156 ? 4.723 -0.010 8.855 1.00 82.06 156 ALA A N 1
ATOM 1192 C CA . ALA A 1 156 ? 4.757 -0.975 7.769 1.00 82.06 156 ALA A CA 1
ATOM 1193 C C . ALA A 1 156 ? 6.099 -0.940 7.025 1.00 82.06 156 ALA A C 1
ATOM 1195 O O . ALA A 1 156 ? 6.637 -2.002 6.699 1.00 82.06 156 ALA A O 1
ATOM 1196 N N . SER A 1 157 ? 6.686 0.245 6.815 1.00 75.88 157 SER A N 1
ATOM 1197 C CA . SER A 1 157 ? 8.019 0.377 6.217 1.00 75.88 157 SER A CA 1
ATOM 1198 C C . SER A 1 157 ? 9.102 -0.247 7.102 1.00 75.88 157 SER A C 1
ATOM 1200 O O . SER A 1 157 ? 9.881 -1.064 6.612 1.00 75.88 157 SER A O 1
ATOM 1202 N N . LYS A 1 158 ? 9.082 -0.004 8.421 1.00 76.25 158 LYS A N 1
ATOM 1203 C CA . LYS A 1 158 ? 10.008 -0.637 9.383 1.00 76.25 158 LYS A CA 1
ATOM 1204 C C . LYS A 1 158 ? 9.878 -2.165 9.415 1.00 76.25 158 LYS A C 1
ATOM 1206 O O . LYS A 1 158 ? 10.875 -2.890 9.470 1.00 76.25 158 LYS A O 1
ATOM 1211 N N . VAL A 1 159 ? 8.655 -2.694 9.344 1.00 69.75 159 VAL A N 1
ATOM 1212 C CA . VAL A 1 159 ? 8.422 -4.149 9.270 1.00 69.75 159 VAL A CA 1
ATOM 1213 C C . VAL A 1 159 ? 8.899 -4.722 7.928 1.00 69.75 159 VAL A C 1
ATOM 1215 O O . VAL A 1 159 ? 9.433 -5.830 7.879 1.00 69.75 159 VAL A O 1
ATOM 1218 N N . ALA A 1 160 ? 8.750 -3.980 6.830 1.00 65.12 160 ALA A N 1
ATOM 1219 C CA . ALA A 1 160 ? 9.255 -4.392 5.524 1.00 65.12 160 ALA A CA 1
ATOM 1220 C C . ALA A 1 160 ? 10.793 -4.361 5.448 1.00 65.12 160 ALA A C 1
ATOM 1222 O O . ALA A 1 160 ? 11.380 -5.215 4.787 1.00 65.12 160 ALA A O 1
ATOM 1223 N N . GLU A 1 161 ? 11.455 -3.424 6.126 1.00 59.69 161 GLU A N 1
ATOM 1224 C CA . GLU A 1 161 ? 12.920 -3.363 6.216 1.00 59.69 161 GLU A CA 1
ATOM 1225 C C . GLU A 1 161 ? 13.493 -4.526 7.034 1.00 59.69 161 GLU A C 1
ATOM 1227 O O . GLU A 1 161 ? 14.432 -5.189 6.594 1.00 59.69 161 GLU A O 1
ATOM 1232 N N . THR A 1 162 ? 12.874 -4.862 8.168 1.00 58.75 162 THR A N 1
ATOM 1233 C CA . THR A 1 162 ? 13.329 -5.974 9.023 1.00 58.75 162 THR A CA 1
ATOM 1234 C C . THR A 1 162 ? 13.150 -7.356 8.383 1.00 58.75 162 THR A C 1
ATOM 1236 O O . THR A 1 162 ? 13.935 -8.260 8.662 1.00 58.75 162 THR A O 1
ATOM 1239 N N . LYS A 1 163 ? 12.179 -7.536 7.475 1.00 57.22 163 LYS A N 1
ATOM 1240 C CA . LYS A 1 163 ? 11.969 -8.797 6.731 1.00 57.22 163 LYS A CA 1
ATOM 1241 C C . LYS A 1 163 ? 12.880 -8.978 5.511 1.00 57.22 163 LYS A C 1
ATOM 1243 O O . LYS A 1 163 ? 12.975 -10.089 4.992 1.00 57.22 163 LYS A O 1
ATOM 1248 N N . LYS A 1 164 ? 13.567 -7.930 5.045 1.00 56.12 164 LYS A N 1
ATOM 1249 C CA . LYS A 1 164 ? 14.456 -7.994 3.867 1.00 56.12 164 LYS A CA 1
ATOM 1250 C C . LYS A 1 164 ? 15.879 -8.477 4.182 1.00 56.12 164 LYS A C 1
ATOM 1252 O O . LYS A 1 164 ? 16.688 -8.584 3.268 1.00 56.12 164 LYS A O 1
ATOM 1257 N N . SER A 1 165 ? 16.192 -8.815 5.435 1.00 52.19 165 SER A N 1
ATOM 1258 C CA . SER A 1 165 ? 17.558 -9.140 5.879 1.00 52.19 165 SER A CA 1
ATOM 1259 C C . SER A 1 165 ? 17.942 -10.632 5.856 1.00 52.19 165 SER A C 1
ATOM 1261 O O . SER A 1 165 ? 19.048 -10.963 6.273 1.00 52.19 165 SER A O 1
ATOM 1263 N N . LYS A 1 166 ? 17.093 -11.552 5.358 1.00 50.59 166 LYS A N 1
ATOM 1264 C CA . LYS A 1 166 ? 17.424 -13.001 5.326 1.00 50.59 166 LYS A CA 1
ATOM 1265 C C . LYS A 1 166 ? 17.198 -13.765 4.018 1.00 50.59 166 LYS A C 1
ATOM 1267 O O . LYS A 1 166 ? 17.444 -14.969 3.986 1.00 50.59 166 LYS A O 1
ATOM 1272 N N . SER A 1 167 ? 16.826 -13.123 2.914 1.00 44.41 167 SER A N 1
ATOM 1273 C CA . SER A 1 167 ? 16.906 -13.790 1.607 1.00 44.41 167 SER A CA 1
ATOM 1274 C C . SER A 1 167 ? 18.285 -13.547 0.999 1.00 44.41 167 SER A C 1
ATOM 1276 O O . SER A 1 167 ? 18.606 -12.409 0.652 1.00 44.41 167 SER A O 1
ATOM 1278 N N . LYS A 1 168 ? 19.082 -14.616 0.848 1.00 46.59 168 LYS A N 1
ATOM 1279 C CA . LYS A 1 168 ? 20.247 -14.648 -0.049 1.00 46.59 168 LYS A CA 1
ATOM 1280 C C . LYS A 1 168 ? 19.874 -13.926 -1.345 1.00 46.59 168 LYS A C 1
ATOM 1282 O O . LYS A 1 168 ? 18.836 -14.220 -1.937 1.00 46.59 168 LYS A O 1
ATOM 1287 N N . SER A 1 169 ? 20.692 -12.958 -1.732 1.00 47.09 169 SER A N 1
ATOM 1288 C CA . SER A 1 169 ? 20.530 -12.110 -2.906 1.00 47.09 169 SER A CA 1
ATOM 1289 C C . SER A 1 169 ? 20.400 -12.944 -4.185 1.00 47.09 169 SER A C 1
ATOM 1291 O O . SER A 1 169 ? 21.360 -13.173 -4.914 1.00 47.09 169 SER A O 1
ATOM 1293 N N . LYS A 1 170 ? 19.172 -13.343 -4.530 1.00 52.56 170 LYS A N 1
ATOM 1294 C CA . LYS A 1 170 ? 18.786 -13.413 -5.938 1.00 52.56 170 LYS A CA 1
ATOM 1295 C C . LYS A 1 170 ? 19.048 -12.000 -6.454 1.00 52.56 170 LYS A C 1
ATOM 1297 O O . LYS A 1 170 ? 18.428 -11.053 -5.963 1.00 52.56 170 LYS A O 1
ATOM 1302 N N . LYS A 1 171 ? 20.063 -11.844 -7.314 1.00 55.78 171 LYS A N 1
ATOM 1303 C CA . LYS A 1 171 ? 20.370 -10.572 -7.978 1.00 55.78 171 LYS A CA 1
ATOM 1304 C C . LYS A 1 171 ? 19.031 -10.015 -8.449 1.00 55.78 171 LYS A C 1
ATOM 1306 O O . LYS A 1 171 ? 18.305 -10.723 -9.147 1.00 55.78 171 LYS A O 1
ATOM 1311 N N . LYS A 1 172 ? 18.651 -8.824 -7.972 1.00 53.50 172 LYS A N 1
ATOM 1312 C CA . LYS A 1 172 ? 17.448 -8.168 -8.489 1.00 53.50 172 LYS A CA 1
ATOM 1313 C C . LYS A 1 172 ? 17.587 -8.172 -10.016 1.00 53.50 172 LYS A C 1
ATOM 1315 O O . LYS A 1 172 ? 18.705 -7.906 -10.470 1.00 53.50 172 LYS A O 1
ATOM 1320 N N . PRO A 1 173 ? 16.531 -8.513 -10.779 1.00 58.09 173 PRO A N 1
ATOM 1321 C CA . PRO A 1 173 ? 16.592 -8.356 -12.226 1.00 58.09 173 PRO A CA 1
ATOM 1322 C C . PRO A 1 173 ? 17.076 -6.934 -12.499 1.00 58.09 173 PRO A C 1
AT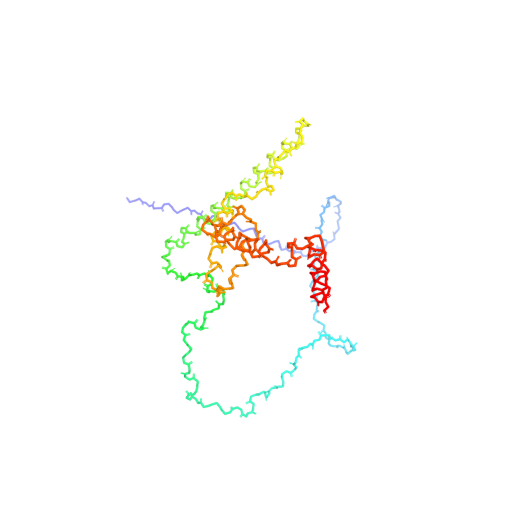OM 1324 O O . PRO A 1 173 ? 16.692 -6.012 -11.763 1.00 58.09 173 PRO A O 1
ATOM 1327 N N . GLU A 1 174 ? 17.995 -6.779 -13.456 1.00 59.19 174 GLU A N 1
ATOM 1328 C CA . GLU A 1 174 ? 18.473 -5.452 -13.828 1.00 59.19 174 GLU A CA 1
ATOM 1329 C C . GLU A 1 174 ? 17.262 -4.533 -13.990 1.00 59.19 174 GLU A C 1
ATOM 1331 O O . GLU A 1 174 ? 16.274 -4.956 -14.599 1.00 59.19 174 GLU A O 1
ATOM 1336 N N . PRO A 1 175 ? 17.278 -3.321 -13.405 1.00 56.66 175 PRO A N 1
ATOM 1337 C CA . PRO A 1 175 ? 16.186 -2.385 -13.582 1.00 56.66 175 PRO A CA 1
ATOM 1338 C C . PRO A 1 175 ? 15.986 -2.144 -15.080 1.00 56.66 175 PRO A C 1
ATOM 1340 O O . PRO A 1 175 ? 16.722 -1.383 -15.691 1.00 56.66 175 PRO A O 1
ATOM 1343 N N . THR A 1 176 ? 14.976 -2.790 -15.661 1.00 64.50 176 THR A N 1
ATOM 1344 C CA . THR A 1 176 ? 14.695 -2.773 -17.105 1.00 64.50 176 THR A CA 1
ATOM 1345 C C . THR A 1 176 ? 14.306 -1.373 -17.591 1.00 64.50 176 THR A C 1
ATOM 1347 O O . THR A 1 176 ? 14.267 -1.094 -18.781 1.00 64.50 176 THR A O 1
ATOM 1350 N N . VAL A 1 177 ? 14.020 -0.461 -16.655 1.00 80.44 177 VAL A N 1
ATOM 1351 C CA . VAL A 1 177 ? 13.645 0.923 -16.932 1.00 80.44 177 VAL A CA 1
ATOM 1352 C C . VAL A 1 177 ? 14.864 1.830 -16.776 1.00 80.44 177 VAL A C 1
ATOM 1354 O O . VAL A 1 177 ? 15.295 2.107 -15.653 1.00 80.44 177 VAL A O 1
ATOM 1357 N N . PHE A 1 178 ? 15.345 2.366 -17.902 1.00 80.75 178 PHE A N 1
ATOM 1358 C CA . PHE A 1 178 ? 16.517 3.242 -17.987 1.00 80.75 178 PHE A CA 1
ATOM 1359 C C . PHE A 1 178 ? 16.498 4.367 -16.943 1.00 80.75 178 PHE A C 1
ATOM 1361 O O . PHE A 1 178 ? 17.489 4.583 -16.257 1.00 80.75 178 PHE A O 1
ATOM 1368 N N . SER A 1 179 ? 15.367 5.048 -16.716 1.00 83.50 179 SER A N 1
ATOM 1369 C CA . SER A 1 179 ? 15.287 6.176 -15.768 1.00 83.50 179 SER A CA 1
ATOM 1370 C C . SER A 1 179 ? 15.694 5.820 -14.331 1.00 83.50 179 SER A C 1
ATOM 1372 O O . SER A 1 179 ? 16.308 6.649 -13.659 1.00 83.50 179 SER A O 1
ATOM 1374 N N . LYS A 1 180 ? 15.444 4.578 -13.893 1.00 85.31 180 LYS A N 1
ATOM 1375 C CA . LYS A 1 180 ? 15.694 4.086 -12.527 1.00 85.31 180 LYS A CA 1
ATOM 1376 C C . LYS A 1 180 ? 17.109 3.533 -12.319 1.00 85.31 180 LYS A C 1
ATOM 1378 O O . LYS A 1 180 ? 17.472 3.211 -11.190 1.00 85.31 180 LYS A O 1
ATOM 1383 N N . MET A 1 181 ? 17.898 3.394 -13.385 1.00 86.19 181 MET A N 1
ATOM 1384 C CA . MET A 1 181 ? 19.253 2.842 -13.318 1.00 86.19 181 MET A CA 1
ATOM 1385 C C . MET A 1 181 ? 20.273 3.841 -12.762 1.00 86.19 181 MET A C 1
ATOM 1387 O O . MET A 1 181 ? 20.188 5.052 -12.995 1.00 86.19 181 MET A O 1
ATOM 1391 N N . HIS A 1 182 ? 21.297 3.311 -12.089 1.00 91.69 182 HIS A N 1
ATOM 1392 C CA . HIS A 1 182 ? 22.440 4.096 -11.629 1.00 91.69 182 HIS A CA 1
ATOM 1393 C C . HIS A 1 182 ? 23.236 4.660 -12.830 1.00 91.69 182 HIS A C 1
ATOM 1395 O O . HIS A 1 182 ? 23.418 3.940 -13.815 1.00 91.69 182 HIS A O 1
ATOM 1401 N N . PRO A 1 183 ? 23.777 5.897 -12.777 1.00 93.62 183 PRO A N 1
ATOM 1402 C CA . PRO A 1 183 ? 24.483 6.514 -13.909 1.00 93.62 183 PRO A CA 1
ATOM 1403 C C . PRO A 1 183 ? 25.626 5.676 -14.498 1.00 93.62 183 PRO A C 1
ATOM 1405 O O . PRO A 1 183 ? 25.758 5.585 -15.714 1.00 93.62 183 PRO A O 1
ATOM 1408 N N . ALA A 1 184 ? 26.425 5.010 -13.659 1.00 92.31 184 ALA A N 1
ATOM 1409 C CA . ALA A 1 184 ? 27.500 4.132 -14.134 1.00 92.31 184 ALA A CA 1
ATOM 1410 C C . ALA A 1 184 ? 26.972 2.907 -14.904 1.00 92.31 184 ALA A C 1
ATOM 1412 O O . ALA A 1 184 ? 27.607 2.448 -15.845 1.00 92.31 184 ALA A O 1
ATOM 1413 N N . GLN A 1 185 ? 25.804 2.390 -14.518 1.00 90.56 185 GLN A N 1
ATOM 1414 C CA . GLN A 1 185 ? 25.165 1.261 -15.190 1.00 90.56 185 GLN A CA 1
ATOM 1415 C C . GLN A 1 185 ? 24.560 1.697 -16.532 1.00 90.56 185 GLN A C 1
ATOM 1417 O O . GLN A 1 185 ? 24.713 0.995 -17.523 1.00 90.56 185 GLN A O 1
ATOM 1422 N N . LYS A 1 186 ? 23.964 2.899 -16.586 1.00 92.00 186 LYS A N 1
ATOM 1423 C CA . LYS A 1 186 ? 23.503 3.523 -17.839 1.00 92.00 186 LYS A CA 1
ATOM 1424 C C . LYS A 1 186 ? 24.638 3.665 -18.849 1.00 92.00 186 LYS A C 1
ATOM 1426 O O . LYS A 1 186 ? 24.466 3.293 -20.000 1.00 92.00 186 LYS A O 1
ATOM 1431 N N . ARG A 1 187 ? 25.793 4.178 -18.407 1.00 93.50 187 ARG A N 1
ATOM 1432 C CA . ARG A 1 187 ? 26.981 4.319 -19.264 1.00 93.50 187 ARG A CA 1
ATOM 1433 C C . ARG A 1 187 ? 27.410 2.978 -19.853 1.00 93.50 187 ARG A C 1
ATOM 1435 O O . ARG A 1 187 ? 27.559 2.896 -21.058 1.00 93.50 187 ARG A O 1
ATOM 1442 N N . LYS A 1 188 ? 27.483 1.924 -19.033 1.00 93.94 188 LYS A N 1
ATOM 1443 C CA . LYS A 1 188 ? 27.818 0.573 -19.511 1.00 93.94 188 LYS A CA 1
ATOM 1444 C C . LYS A 1 188 ? 26.858 0.064 -20.589 1.00 93.94 188 LYS A C 1
ATOM 1446 O O . LYS A 1 188 ? 27.330 -0.408 -21.612 1.00 93.94 188 LYS A O 1
ATOM 1451 N N . LEU A 1 189 ? 25.542 0.199 -20.396 1.00 92.56 189 LEU A N 1
ATOM 1452 C CA . LEU A 1 189 ? 24.572 -0.211 -21.421 1.00 92.56 189 LEU A CA 1
ATOM 1453 C C . LEU A 1 189 ? 24.748 0.569 -22.728 1.00 92.56 189 LEU A C 1
ATOM 1455 O O . LEU A 1 189 ? 24.744 -0.034 -23.795 1.00 92.56 189 LEU A O 1
ATOM 1459 N N . ILE A 1 190 ? 24.951 1.887 -22.642 1.00 93.62 190 ILE A N 1
ATOM 1460 C CA . ILE A 1 190 ? 25.205 2.723 -23.822 1.00 93.62 190 ILE A CA 1
ATOM 1461 C C . ILE A 1 190 ? 26.502 2.286 -24.513 1.00 93.62 190 ILE A C 1
ATOM 1463 O O . ILE A 1 190 ? 26.517 2.131 -25.728 1.00 93.62 190 ILE A O 1
ATOM 1467 N N . ASP A 1 191 ? 27.579 2.048 -23.764 1.00 96.00 191 ASP A N 1
ATOM 1468 C CA . ASP A 1 191 ? 28.865 1.618 -24.321 1.00 96.00 191 ASP A CA 1
ATOM 1469 C C . ASP A 1 191 ? 28.746 0.256 -25.026 1.00 96.00 191 ASP A C 1
ATOM 1471 O O . ASP A 1 191 ? 29.318 0.050 -26.101 1.00 96.00 191 ASP A O 1
ATOM 1475 N N . GLU A 1 192 ? 27.959 -0.666 -24.466 1.00 96.25 192 GLU A N 1
ATOM 1476 C CA . GLU A 1 192 ? 27.636 -1.945 -25.098 1.00 96.25 192 GLU A CA 1
ATOM 1477 C C . GLU A 1 192 ? 26.813 -1.764 -26.380 1.00 96.25 192 GLU A C 1
ATOM 1479 O O . GLU A 1 192 ? 27.132 -2.375 -27.398 1.00 96.25 192 GLU A O 1
ATOM 1484 N N . GLU A 1 193 ? 25.779 -0.921 -26.368 1.00 95.12 193 GLU A N 1
ATOM 1485 C CA . GLU A 1 193 ? 24.962 -0.619 -27.551 1.00 95.12 193 GLU A CA 1
ATOM 1486 C C . GLU A 1 193 ? 25.784 0.040 -28.663 1.00 95.12 193 GLU A C 1
ATOM 1488 O O . GLU A 1 193 ? 25.716 -0.385 -29.816 1.00 95.12 193 GLU A O 1
ATOM 1493 N N . VAL A 1 194 ? 26.629 1.014 -28.317 1.00 96.81 194 VAL A N 1
ATOM 1494 C CA . VAL A 1 194 ? 27.556 1.663 -29.251 1.00 96.81 194 VAL A CA 1
ATOM 1495 C C . VAL A 1 194 ? 28.522 0.638 -29.842 1.00 96.81 194 VAL A C 1
ATOM 1497 O O . VAL A 1 194 ? 28.790 0.669 -31.043 1.00 96.81 194 VAL A O 1
ATOM 1500 N N . SER A 1 195 ? 29.025 -0.294 -29.029 1.00 96.75 195 SER A N 1
ATOM 1501 C CA . SER A 1 195 ? 29.920 -1.357 -29.495 1.00 96.75 195 SER A CA 1
ATOM 1502 C C . SER A 1 195 ? 29.215 -2.322 -30.452 1.00 96.75 195 SER A C 1
ATOM 1504 O O . SER A 1 195 ? 29.762 -2.628 -31.511 1.00 96.75 195 SER A O 1
ATOM 1506 N N . ARG A 1 196 ? 27.982 -2.743 -30.131 1.00 95.19 196 ARG A N 1
ATOM 1507 C CA . ARG A 1 196 ? 27.151 -3.587 -31.010 1.00 95.19 196 ARG A CA 1
ATOM 1508 C C . ARG A 1 196 ? 26.883 -2.892 -32.344 1.00 95.19 196 ARG A C 1
ATOM 1510 O O . ARG A 1 196 ? 27.108 -3.485 -33.391 1.00 95.19 196 ARG A O 1
ATOM 1517 N N . PHE A 1 197 ? 26.486 -1.620 -32.313 1.00 95.75 197 PHE A N 1
ATOM 1518 C CA . PHE A 1 197 ? 26.194 -0.849 -33.521 1.00 95.75 197 PHE A CA 1
ATOM 1519 C C . PHE A 1 197 ? 27.428 -0.657 -34.409 1.00 95.75 197 PHE A C 1
ATOM 1521 O O . PHE A 1 197 ? 27.354 -0.814 -35.627 1.00 95.75 197 PHE A O 1
ATOM 1528 N N . ARG A 1 198 ? 28.588 -0.371 -33.803 1.00 96.25 198 ARG A N 1
ATOM 1529 C CA . ARG A 1 198 ? 29.859 -0.282 -34.533 1.00 96.25 198 ARG A CA 1
ATOM 1530 C C . ARG A 1 198 ? 30.209 -1.595 -35.221 1.00 96.25 198 ARG A C 1
ATOM 1532 O O . ARG A 1 198 ? 30.610 -1.554 -36.379 1.00 96.25 198 ARG A O 1
ATOM 1539 N N . ALA A 1 199 ? 30.041 -2.730 -34.541 1.00 95.25 199 ALA A N 1
ATOM 1540 C CA . ALA A 1 199 ? 30.267 -4.041 -35.145 1.00 95.25 199 ALA A CA 1
ATOM 1541 C C . ALA A 1 199 ? 29.351 -4.250 -36.363 1.00 95.25 199 ALA A C 1
ATOM 1543 O O . ALA A 1 199 ? 29.844 -4.516 -37.454 1.00 95.25 199 ALA A O 1
ATOM 1544 N N . THR A 1 200 ? 28.051 -3.979 -36.217 1.00 94.88 200 THR A N 1
ATOM 1545 C CA . THR A 1 200 ? 27.076 -4.118 -37.309 1.00 94.88 200 THR A CA 1
ATOM 1546 C C . THR A 1 200 ? 27.381 -3.222 -38.508 1.00 94.88 200 THR A C 1
ATOM 1548 O O . THR A 1 200 ? 27.268 -3.666 -39.643 1.00 94.88 200 THR A O 1
ATOM 1551 N N . ILE A 1 201 ? 27.812 -1.973 -38.297 1.00 94.69 201 ILE A N 1
ATOM 1552 C CA . ILE A 1 201 ? 28.211 -1.097 -39.412 1.00 94.69 201 ILE A CA 1
ATOM 1553 C C . ILE A 1 201 ? 29.452 -1.631 -40.128 1.00 94.69 201 ILE A C 1
ATOM 1555 O O . ILE A 1 201 ? 29.600 -1.416 -41.330 1.00 94.69 201 ILE A O 1
ATOM 1559 N N . VAL A 1 202 ? 30.372 -2.274 -39.407 1.00 96.69 202 VAL A N 1
ATOM 1560 C CA . VAL A 1 202 ? 31.594 -2.835 -39.992 1.00 96.69 202 VAL A CA 1
ATOM 1561 C C . VAL A 1 202 ? 31.290 -4.088 -40.816 1.00 96.69 202 VAL A C 1
ATOM 1563 O O . VAL A 1 202 ? 31.960 -4.285 -41.837 1.00 96.69 202 VAL A O 1
ATOM 1566 N N . ASP A 1 203 ? 30.271 -4.861 -40.432 1.00 94.75 203 ASP A N 1
ATOM 1567 C CA . ASP A 1 203 ? 29.904 -6.125 -41.067 1.00 94.75 203 ASP A CA 1
ATOM 1568 C C . ASP A 1 203 ? 29.620 -5.967 -42.577 1.00 94.75 203 ASP A C 1
ATOM 1570 O O . ASP A 1 203 ? 28.803 -5.139 -42.996 1.00 94.75 203 ASP A O 1
ATOM 1574 N N . PRO A 1 204 ? 30.272 -6.772 -43.439 1.00 95.31 204 PRO A N 1
ATOM 1575 C CA . PRO A 1 204 ? 30.163 -6.627 -44.890 1.00 95.31 204 PRO A CA 1
ATOM 1576 C C . PRO A 1 204 ? 28.761 -6.957 -45.416 1.00 95.31 204 PRO A C 1
ATOM 1578 O O . PRO A 1 204 ? 28.321 -6.366 -46.399 1.00 95.31 204 PRO A O 1
ATOM 1581 N N . THR A 1 205 ? 28.040 -7.861 -44.751 1.00 93.38 205 THR A N 1
ATOM 1582 C CA . THR A 1 205 ? 26.658 -8.228 -45.095 1.00 93.38 205 THR A CA 1
ATOM 1583 C C . THR A 1 205 ? 25.709 -7.047 -44.909 1.00 93.38 205 THR A C 1
ATOM 1585 O O . THR A 1 205 ? 24.906 -6.751 -45.793 1.00 93.38 205 THR A O 1
ATOM 1588 N N . PHE A 1 206 ? 25.863 -6.317 -43.801 1.00 95.00 206 PHE A N 1
ATOM 1589 C CA . PHE A 1 206 ? 25.097 -5.111 -43.509 1.00 95.00 206 PHE A CA 1
ATOM 1590 C C . PHE A 1 206 ? 25.453 -3.964 -44.465 1.00 95.00 206 PHE A C 1
ATOM 1592 O O . PHE A 1 206 ? 24.560 -3.256 -44.926 1.00 95.00 206 PHE A O 1
ATOM 1599 N N . LYS A 1 207 ? 26.736 -3.812 -44.830 1.00 95.25 207 LYS A N 1
ATOM 1600 C CA . LYS A 1 207 ? 27.176 -2.827 -45.837 1.00 95.25 207 LYS A CA 1
ATOM 1601 C C . LYS A 1 207 ? 26.622 -3.107 -47.234 1.00 95.25 207 LYS A C 1
ATOM 1603 O O . LYS A 1 207 ? 26.307 -2.164 -47.951 1.00 95.25 207 LYS A O 1
ATOM 1608 N N . ALA A 1 208 ? 26.533 -4.377 -47.628 1.00 96.50 208 ALA A N 1
ATOM 1609 C CA . ALA A 1 208 ? 26.032 -4.767 -48.942 1.00 96.50 208 ALA A CA 1
ATOM 1610 C C . ALA A 1 208 ? 24.511 -4.585 -49.055 1.00 96.50 208 ALA A C 1
ATOM 1612 O O . ALA A 1 208 ? 24.032 -4.038 -50.046 1.00 96.50 208 ALA A O 1
ATOM 1613 N N . ASN A 1 209 ? 23.748 -5.033 -48.049 1.00 95.31 209 ASN A N 1
ATOM 1614 C CA . ASN A 1 209 ? 22.299 -4.853 -48.010 1.00 95.31 209 ASN A CA 1
ATOM 1615 C C . ASN A 1 209 ? 21.777 -4.758 -46.560 1.00 95.31 209 ASN A C 1
ATOM 1617 O O . ASN A 1 209 ? 21.496 -5.785 -45.931 1.00 95.31 209 ASN A O 1
ATOM 1621 N N . PRO A 1 210 ? 21.583 -3.538 -46.026 1.00 95.69 210 PRO A N 1
ATOM 1622 C CA . PRO A 1 210 ? 21.179 -3.359 -44.635 1.00 95.69 210 PRO A CA 1
ATOM 1623 C C . PRO A 1 210 ? 19.744 -3.835 -44.374 1.00 95.69 210 PRO A C 1
ATOM 1625 O O . PRO A 1 210 ? 19.464 -4.375 -43.307 1.00 95.69 210 PRO A O 1
ATOM 1628 N N . LEU A 1 211 ? 18.832 -3.687 -45.343 1.00 96.12 211 LEU A N 1
ATOM 1629 C CA . LEU A 1 211 ? 17.431 -4.089 -45.175 1.00 96.12 211 LEU A CA 1
ATOM 1630 C C . LEU A 1 211 ? 17.285 -5.610 -45.071 1.00 96.12 211 LEU A C 1
ATOM 1632 O O . LEU A 1 211 ? 16.514 -6.090 -44.240 1.00 96.12 211 LEU A O 1
ATOM 1636 N N . ALA A 1 212 ? 18.048 -6.361 -45.870 1.00 95.94 212 ALA A N 1
ATOM 1637 C CA . ALA A 1 212 ? 18.067 -7.820 -45.798 1.00 95.94 212 ALA A CA 1
ATOM 1638 C C . ALA A 1 212 ? 18.676 -8.321 -44.476 1.00 95.94 212 ALA A C 1
ATOM 1640 O O . ALA A 1 212 ? 18.118 -9.204 -43.833 1.00 95.94 212 ALA A O 1
ATOM 1641 N N . ALA A 1 213 ? 19.773 -7.712 -44.016 1.00 95.38 213 ALA A N 1
ATOM 1642 C CA . ALA A 1 213 ? 20.382 -8.074 -42.736 1.00 95.38 213 ALA A CA 1
ATOM 1643 C C . ALA A 1 213 ? 19.426 -7.841 -41.547 1.00 95.38 213 ALA A C 1
ATOM 1645 O O . ALA A 1 213 ? 19.342 -8.663 -40.631 1.00 95.38 213 ALA A O 1
ATOM 1646 N N . VAL A 1 214 ? 18.664 -6.740 -41.571 1.00 95.06 214 VAL A N 1
ATOM 1647 C CA . VAL A 1 214 ? 17.652 -6.442 -40.545 1.00 95.06 214 VAL A CA 1
ATOM 1648 C C . VAL A 1 214 ? 16.480 -7.425 -40.608 1.00 95.06 214 VAL A C 1
ATOM 1650 O O . VAL A 1 214 ? 16.029 -7.893 -39.560 1.00 95.06 214 VAL A O 1
ATOM 1653 N N . SER A 1 215 ? 15.992 -7.775 -41.803 1.00 96.00 215 SER A N 1
ATOM 1654 C CA . SER A 1 215 ? 14.880 -8.723 -41.940 1.00 96.00 215 SER A CA 1
ATOM 1655 C C . SER A 1 215 ? 15.264 -10.131 -41.474 1.00 96.00 215 SER A C 1
ATOM 1657 O O . SER A 1 215 ? 14.496 -10.760 -40.746 1.00 96.00 215 SER A O 1
ATOM 1659 N N . GLU A 1 216 ? 16.473 -10.603 -41.787 1.00 95.62 216 GLU A N 1
ATOM 1660 C CA . GLU A 1 216 ? 16.996 -11.877 -41.281 1.00 95.62 216 GLU A CA 1
ATOM 1661 C C . GLU A 1 216 ? 17.111 -11.893 -39.754 1.00 95.62 216 GLU A C 1
ATOM 1663 O O . GLU A 1 216 ? 16.708 -12.868 -39.108 1.00 95.62 216 GLU A O 1
ATOM 1668 N N . HIS A 1 217 ? 17.621 -10.807 -39.161 1.00 94.50 217 HIS A N 1
ATOM 1669 C CA . HIS A 1 217 ? 17.706 -10.671 -37.709 1.00 94.50 217 HIS A CA 1
ATOM 1670 C C . HIS A 1 217 ? 16.322 -10.754 -37.052 1.00 94.50 217 HIS A C 1
ATOM 1672 O O . HIS A 1 217 ? 16.144 -11.498 -36.083 1.00 94.50 217 HIS A O 1
ATOM 1678 N N . LEU A 1 218 ? 15.329 -10.055 -37.608 1.00 96.25 218 LEU A N 1
ATOM 1679 C CA . LEU A 1 218 ? 13.954 -10.077 -37.112 1.00 96.25 218 LEU A CA 1
ATOM 1680 C C . LEU A 1 218 ? 13.345 -11.484 -37.196 1.00 96.25 218 LEU A C 1
ATOM 1682 O O . LEU A 1 218 ? 12.801 -11.978 -36.210 1.00 96.25 218 LEU A O 1
ATOM 1686 N N . LEU A 1 219 ? 13.503 -12.171 -38.332 1.00 96.94 219 LEU A N 1
ATOM 1687 C CA . LEU A 1 219 ? 13.031 -13.549 -38.509 1.00 96.94 219 LEU A CA 1
ATOM 1688 C C . LEU A 1 219 ? 13.696 -14.525 -37.530 1.00 96.94 219 LEU A C 1
ATOM 1690 O O . LEU A 1 219 ? 13.064 -15.473 -37.060 1.00 96.94 219 LEU A O 1
ATOM 1694 N N . LYS A 1 220 ? 14.982 -14.327 -37.220 1.00 95.88 220 LYS A N 1
ATOM 1695 C CA . LYS A 1 220 ? 15.687 -15.120 -36.206 1.00 95.88 220 LYS A CA 1
ATOM 1696 C C . LYS A 1 220 ? 15.126 -14.852 -34.809 1.00 95.88 220 LYS A C 1
ATOM 1698 O O . LYS A 1 220 ? 14.899 -15.804 -34.069 1.00 95.88 220 LYS A O 1
ATOM 1703 N N . ARG A 1 221 ? 14.860 -13.587 -34.467 1.00 96.00 221 ARG A N 1
ATOM 1704 C CA . ARG A 1 221 ? 14.297 -13.210 -33.165 1.00 96.00 221 ARG A CA 1
ATOM 1705 C C . ARG A 1 221 ? 12.886 -13.768 -32.964 1.00 96.00 221 ARG A C 1
ATOM 1707 O O . ARG A 1 221 ? 12.623 -14.342 -31.915 1.00 96.00 221 ARG A O 1
ATOM 1714 N N . MET A 1 222 ? 12.026 -13.690 -33.980 1.00 95.44 222 MET A N 1
ATOM 1715 C CA . MET A 1 222 ? 10.671 -14.257 -33.922 1.00 95.44 222 MET A CA 1
ATOM 1716 C C . MET A 1 222 ? 10.676 -15.777 -33.710 1.00 95.44 222 MET A C 1
ATOM 1718 O O . MET A 1 222 ? 9.847 -16.293 -32.968 1.00 95.44 222 MET A O 1
ATOM 1722 N N . ARG A 1 223 ? 11.622 -16.500 -34.328 1.00 95.69 223 ARG A N 1
ATOM 1723 C CA . ARG A 1 223 ? 11.775 -17.949 -34.111 1.00 95.69 223 ARG A CA 1
ATOM 1724 C C . ARG A 1 223 ? 12.204 -18.285 -32.684 1.00 95.69 223 ARG A C 1
ATOM 1726 O O . ARG A 1 223 ? 11.617 -19.174 -32.087 1.00 95.69 223 ARG A O 1
ATOM 1733 N N . GLN A 1 224 ? 13.157 -17.538 -32.122 1.00 94.25 224 GLN A N 1
ATOM 1734 C CA . GLN A 1 224 ? 13.583 -17.720 -30.727 1.00 94.25 224 GLN A CA 1
ATOM 1735 C C . GLN A 1 224 ? 12.433 -17.498 -29.742 1.00 94.25 224 GLN A C 1
ATOM 1737 O O . GLN A 1 224 ? 12.254 -18.284 -28.823 1.00 94.25 224 GLN A O 1
ATOM 1742 N N . GLU A 1 225 ? 11.632 -16.451 -29.949 1.00 92.56 225 GLU A N 1
ATOM 1743 C CA . GLU A 1 225 ? 10.468 -16.179 -29.098 1.00 92.56 225 GLU A CA 1
ATOM 1744 C C . GLU A 1 225 ? 9.398 -17.274 -29.221 1.00 92.56 225 GLU A C 1
ATOM 1746 O O . GLU A 1 225 ? 8.773 -17.625 -28.224 1.00 92.56 225 GLU A O 1
ATOM 1751 N N . ALA A 1 226 ? 9.211 -17.852 -30.413 1.00 92.06 226 ALA A N 1
ATOM 1752 C CA . ALA A 1 226 ? 8.307 -18.985 -30.612 1.00 92.06 226 ALA A CA 1
ATOM 1753 C C . ALA A 1 226 ? 8.804 -20.271 -29.926 1.00 92.06 226 ALA A C 1
ATOM 1755 O O . ALA A 1 226 ? 7.990 -21.023 -29.402 1.00 92.06 226 ALA A O 1
ATOM 1756 N N . GLU A 1 227 ? 10.118 -20.513 -29.906 1.00 93.00 227 GLU A N 1
ATOM 1757 C CA . GLU A 1 227 ? 10.742 -21.650 -29.213 1.00 93.00 227 GLU A CA 1
ATOM 1758 C C . GLU A 1 227 ? 10.736 -21.486 -27.682 1.00 93.00 227 GLU A C 1
ATOM 1760 O O . GLU A 1 227 ? 10.547 -22.466 -26.974 1.00 93.00 227 GLU A O 1
ATOM 1765 N N . GLU A 1 228 ? 10.900 -20.265 -27.156 1.00 89.62 228 GLU A N 1
ATOM 1766 C CA . GLU A 1 228 ? 10.854 -19.965 -25.710 1.00 89.62 228 GLU A CA 1
ATOM 1767 C C . GLU A 1 228 ? 9.439 -20.069 -25.100 1.00 89.62 228 GLU A C 1
ATOM 1769 O O . GLU A 1 228 ? 9.297 -20.114 -23.876 1.00 89.62 228 GLU A O 1
ATOM 1774 N N . LEU A 1 229 ? 8.392 -20.077 -25.935 1.00 77.62 229 LEU A N 1
ATOM 1775 C CA . LEU A 1 229 ? 6.983 -20.171 -25.529 1.00 77.62 229 LEU A CA 1
ATOM 1776 C C . LEU A 1 229 ? 6.434 -21.611 -25.481 1.00 77.62 229 LEU A C 1
ATOM 1778 O O . LEU A 1 229 ? 5.277 -21.790 -25.091 1.00 77.62 229 LEU A O 1
ATOM 1782 N N . ILE A 1 230 ? 7.233 -22.610 -25.870 1.00 59.66 230 ILE A N 1
ATOM 1783 C CA . ILE A 1 230 ? 6.905 -24.049 -25.840 1.00 59.66 230 ILE A CA 1
ATOM 1784 C C . ILE A 1 230 ? 7.546 -24.693 -24.607 1.00 59.66 230 ILE A C 1
ATOM 1786 O O . ILE A 1 230 ? 6.846 -25.491 -23.942 1.00 59.66 230 ILE A O 1
#

InterPro domains:
  IPR028160 Ribosome biogenesis protein Slx9-like [PF15341] (97-219)

Organism: Callorhinchus milii (NCBI:txid7868)